Protein AF-A0A401ZV92-F1 (afdb_monomer_lite)

Radius of gyration: 24.74 Å; chains: 1; bounding box: 70×43×82 Å

Structure (mmCIF, N/CA/C/O backbone):
data_AF-A0A401ZV92-F1
#
_entry.id   AF-A0A401ZV92-F1
#
loop_
_atom_site.group_PDB
_atom_site.id
_atom_site.type_symbol
_atom_site.label_atom_id
_atom_site.label_alt_id
_atom_site.label_comp_id
_atom_site.label_asym_id
_atom_site.label_entity_id
_atom_site.label_seq_id
_atom_site.pdbx_PDB_ins_code
_atom_site.Cartn_x
_atom_site.Cartn_y
_atom_site.Cartn_z
_atom_site.occupancy
_atom_site.B_iso_or_equiv
_atom_site.auth_seq_id
_atom_site.auth_comp_id
_atom_site.auth_asym_id
_atom_site.auth_atom_id
_atom_site.pdbx_PDB_model_num
ATOM 1 N N . MET A 1 1 ? 20.463 24.326 -53.331 1.00 46.78 1 MET A N 1
ATOM 2 C CA . MET A 1 1 ? 20.466 22.929 -53.801 1.00 46.78 1 MET A CA 1
ATOM 3 C C . MET A 1 1 ? 20.786 22.111 -52.571 1.00 46.78 1 MET A C 1
ATOM 5 O O . MET A 1 1 ? 21.933 22.147 -52.152 1.00 46.78 1 MET A O 1
ATOM 9 N N . GLU A 1 2 ? 19.773 21.543 -51.921 1.00 50.75 2 GLU A N 1
ATOM 10 C CA . GLU A 1 2 ? 19.992 20.653 -50.771 1.00 50.75 2 GLU A CA 1
ATOM 11 C C . GLU A 1 2 ? 20.760 19.417 -51.244 1.00 50.75 2 GLU A C 1
ATOM 13 O O . GLU A 1 2 ? 20.531 18.922 -52.353 1.00 50.75 2 GLU A O 1
ATOM 18 N N . SER A 1 3 ? 21.722 18.978 -50.440 1.00 73.12 3 SER A N 1
ATOM 19 C CA . SER A 1 3 ? 22.589 17.842 -50.750 1.00 73.12 3 SER A CA 1
ATOM 20 C C . SER A 1 3 ? 21.763 16.550 -50.821 1.00 73.12 3 SER A C 1
ATOM 22 O O . SER A 1 3 ? 20.849 16.352 -50.021 1.00 73.12 3 SER A O 1
ATOM 24 N N . GLU A 1 4 ? 22.089 15.619 -51.728 1.00 76.19 4 GLU A N 1
ATOM 25 C CA . GLU A 1 4 ? 21.439 14.290 -51.797 1.00 76.19 4 GLU A CA 1
ATOM 26 C C . GLU A 1 4 ? 21.499 13.527 -50.457 1.00 76.19 4 GLU A C 1
ATOM 28 O O . GLU A 1 4 ? 20.669 12.654 -50.189 1.00 76.19 4 GLU A O 1
ATOM 33 N N . LEU A 1 5 ? 22.466 13.879 -49.603 1.00 71.31 5 LEU A N 1
ATOM 34 C CA . LEU A 1 5 ? 22.600 13.374 -48.241 1.00 71.31 5 LEU A CA 1
ATOM 35 C C . LEU A 1 5 ? 21.495 13.906 -47.318 1.00 71.31 5 LEU A C 1
ATOM 37 O O . LEU A 1 5 ? 20.901 13.133 -46.575 1.00 71.31 5 LEU A O 1
ATOM 41 N N . GLU A 1 6 ? 21.183 15.200 -47.386 1.00 75.44 6 GLU A N 1
ATOM 42 C CA . GLU A 1 6 ? 20.154 15.838 -46.551 1.00 75.44 6 GLU A CA 1
ATOM 43 C C . GLU A 1 6 ? 18.771 15.268 -46.877 1.00 75.44 6 GLU A C 1
ATOM 45 O O . GLU A 1 6 ? 18.000 14.939 -45.978 1.00 75.44 6 GLU A O 1
ATOM 50 N N . GLN A 1 7 ? 18.495 15.029 -48.163 1.00 75.94 7 GLN A N 1
ATOM 51 C CA . GLN A 1 7 ? 17.247 14.401 -48.603 1.00 75.94 7 GLN A CA 1
ATOM 52 C C . GLN A 1 7 ? 17.113 12.940 -48.155 1.00 75.94 7 GLN A C 1
ATOM 54 O O . GLN A 1 7 ? 15.993 12.457 -47.976 1.00 75.94 7 GLN A O 1
ATOM 59 N N . HIS A 1 8 ? 18.227 12.220 -47.995 1.00 71.81 8 HIS A N 1
ATOM 60 C CA . HIS A 1 8 ? 18.215 10.868 -47.438 1.00 71.81 8 HIS A CA 1
ATOM 61 C C . HIS A 1 8 ? 18.062 10.883 -45.920 1.00 71.81 8 HIS A C 1
ATOM 63 O O . HIS A 1 8 ? 17.250 10.122 -45.402 1.00 71.81 8 HIS A O 1
ATOM 69 N N . LEU A 1 9 ? 18.769 11.772 -45.220 1.00 75.25 9 LEU A N 1
ATOM 70 C CA . LEU A 1 9 ? 18.653 11.928 -43.770 1.00 75.25 9 LEU A CA 1
ATOM 71 C C . LEU A 1 9 ? 17.233 12.340 -43.361 1.00 75.25 9 LEU A C 1
ATOM 73 O O . LEU A 1 9 ? 16.693 11.779 -42.415 1.00 75.25 9 LEU A O 1
ATOM 77 N N . ALA A 1 10 ? 16.582 13.221 -44.127 1.00 77.06 10 ALA A N 1
ATOM 78 C CA . ALA A 1 10 ? 15.206 13.651 -43.874 1.00 77.06 10 ALA A CA 1
ATOM 79 C C . ALA A 1 10 ? 14.154 12.532 -44.023 1.00 77.06 10 ALA A C 1
ATOM 81 O O . ALA A 1 10 ? 13.042 12.660 -43.515 1.00 77.06 10 ALA A O 1
ATOM 82 N N . LYS A 1 11 ? 14.477 11.437 -44.727 1.00 83.75 11 LYS A N 1
ATOM 83 C CA . LYS A 1 11 ? 13.584 10.275 -44.899 1.00 83.75 11 LYS A CA 1
ATOM 84 C C . LYS A 1 11 ? 13.786 9.199 -43.834 1.00 83.75 11 LYS A C 1
ATOM 86 O O . LYS A 1 11 ? 12.986 8.266 -43.771 1.00 83.75 11 LYS A O 1
ATOM 91 N N . LEU A 1 12 ? 14.855 9.289 -43.045 1.00 81.06 12 LEU A N 1
ATOM 92 C CA . LEU A 1 12 ? 15.156 8.321 -42.000 1.00 81.06 12 LEU A CA 1
ATOM 93 C C . LEU A 1 12 ? 14.341 8.627 -40.747 1.00 81.06 12 LEU A C 1
ATOM 95 O O . LEU A 1 12 ? 14.145 9.780 -40.367 1.00 81.06 12 LEU A O 1
ATOM 99 N N . ASN A 1 13 ? 13.863 7.573 -40.090 1.00 80.00 13 ASN A N 1
ATOM 100 C CA . ASN A 1 13 ? 13.197 7.731 -38.805 1.00 80.00 13 ASN A CA 1
ATOM 101 C C . ASN A 1 13 ? 14.229 7.979 -37.684 1.00 80.00 13 ASN A C 1
ATOM 103 O O . ASN A 1 13 ? 15.429 7.741 -37.841 1.00 80.00 13 ASN A O 1
ATOM 107 N N . LYS A 1 14 ? 13.756 8.453 -36.524 1.00 71.12 14 LYS A N 1
ATOM 108 C CA . LYS A 1 14 ? 14.609 8.822 -35.379 1.00 71.12 14 LYS A CA 1
ATOM 109 C C . LYS A 1 14 ? 15.563 7.696 -34.953 1.00 71.12 14 LYS A C 1
ATOM 111 O O . LYS A 1 14 ? 16.715 7.963 -34.633 1.00 71.12 14 LYS A O 1
ATOM 116 N N . GLN A 1 15 ? 15.103 6.446 -34.989 1.00 65.81 15 GLN A N 1
ATOM 117 C CA . GLN A 1 15 ? 15.904 5.278 -34.608 1.00 65.81 15 GLN A CA 1
ATOM 118 C C . GLN A 1 15 ? 17.029 4.999 -35.615 1.00 65.81 15 GLN A C 1
ATOM 120 O O . GLN A 1 15 ? 18.154 4.704 -35.223 1.00 65.81 15 GLN A O 1
ATOM 125 N N . GLN A 1 16 ? 16.758 5.151 -36.911 1.00 72.38 16 GLN A N 1
ATOM 126 C CA . GLN A 1 16 ? 17.761 4.989 -37.965 1.00 72.38 16 GLN A CA 1
ATOM 127 C C . GLN A 1 16 ? 18.823 6.094 -37.933 1.00 72.38 16 GLN A C 1
ATOM 129 O O . GLN A 1 16 ? 19.993 5.819 -38.191 1.00 72.38 16 GLN A O 1
ATOM 134 N N . LEU A 1 17 ? 18.435 7.327 -37.593 1.00 78.62 17 LEU A N 1
ATOM 135 C CA . LEU A 1 17 ? 19.375 8.435 -37.407 1.00 78.62 17 LEU A CA 1
ATOM 136 C C . LEU A 1 17 ? 20.268 8.223 -36.180 1.00 78.62 17 LEU A C 1
ATOM 138 O O . LEU A 1 17 ? 21.474 8.430 -36.278 1.00 78.62 17 LEU A O 1
ATOM 142 N N . LEU A 1 18 ? 19.707 7.750 -35.062 1.00 76.69 18 LEU A N 1
ATOM 143 C CA . LEU A 1 18 ? 20.477 7.416 -33.858 1.00 76.69 18 LEU A CA 1
ATOM 144 C C . LEU A 1 18 ? 21.512 6.318 -34.132 1.00 76.69 18 LEU A C 1
ATOM 146 O O . LEU A 1 18 ? 22.690 6.514 -33.848 1.00 76.69 18 LEU A O 1
ATOM 150 N N . LEU A 1 19 ? 21.112 5.228 -34.794 1.00 74.31 19 LEU A N 1
ATOM 151 C CA . LEU A 1 19 ? 22.030 4.152 -35.187 1.00 74.31 19 LEU A CA 1
ATOM 152 C C . LEU A 1 19 ? 23.151 4.639 -36.116 1.00 74.31 19 LEU A C 1
ATOM 154 O O . LEU A 1 19 ? 24.294 4.188 -36.017 1.00 74.31 19 LEU A O 1
ATOM 158 N N . LEU A 1 20 ? 22.843 5.563 -37.031 1.00 79.19 20 LEU A N 1
ATOM 159 C CA . LEU A 1 20 ? 23.841 6.152 -37.920 1.00 79.19 20 LEU A CA 1
ATOM 160 C C . LEU A 1 20 ? 24.865 6.982 -37.130 1.00 79.19 20 LEU A C 1
ATOM 162 O O . LEU A 1 20 ? 26.064 6.872 -37.387 1.00 79.19 20 LEU A O 1
ATOM 166 N N . VAL A 1 21 ? 24.404 7.781 -36.165 1.00 80.38 21 VAL A N 1
ATOM 167 C CA . VAL A 1 21 ? 25.268 8.588 -35.291 1.00 80.38 21 VAL A CA 1
ATOM 168 C C . VAL A 1 21 ? 26.134 7.690 -34.407 1.00 80.38 21 VAL A C 1
ATOM 170 O O . VAL A 1 21 ? 27.344 7.896 -34.356 1.00 80.38 21 VAL A O 1
ATOM 173 N N . GLU A 1 22 ? 25.572 6.642 -33.803 1.00 77.44 22 GLU A N 1
ATOM 174 C CA . GLU A 1 22 ? 26.327 5.660 -33.010 1.00 77.44 22 GLU A CA 1
ATOM 175 C C . GLU A 1 22 ? 27.436 4.992 -33.836 1.00 77.44 22 GLU A C 1
ATOM 177 O O . GLU A 1 22 ? 28.595 4.941 -33.417 1.00 77.44 22 GLU A O 1
ATOM 182 N N . LEU A 1 23 ? 27.121 4.550 -35.058 1.00 76.44 23 LEU A N 1
ATOM 183 C CA . LEU A 1 23 ? 28.109 3.967 -35.970 1.00 76.44 23 LEU A CA 1
ATOM 184 C C . LEU A 1 23 ? 29.215 4.959 -36.358 1.00 76.44 23 LEU A C 1
ATOM 186 O O . LEU A 1 23 ? 30.374 4.560 -36.515 1.00 76.44 23 LEU A O 1
ATOM 190 N N . LEU A 1 24 ? 28.877 6.240 -36.524 1.00 76.81 24 LEU A N 1
ATOM 191 C CA . LEU A 1 24 ? 29.838 7.291 -36.860 1.00 76.81 24 LEU A CA 1
ATOM 192 C C . LEU A 1 24 ? 30.756 7.633 -35.681 1.00 76.81 24 LEU A C 1
ATOM 194 O O . LEU A 1 24 ? 31.957 7.796 -35.906 1.00 76.81 24 LEU A O 1
ATOM 198 N N . VAL A 1 25 ? 30.224 7.665 -34.456 1.00 79.44 25 VAL A N 1
ATOM 199 C CA . VAL A 1 25 ? 30.974 7.908 -33.212 1.00 79.44 25 VAL A CA 1
ATOM 200 C C . VAL A 1 25 ? 31.936 6.757 -32.918 1.00 79.44 25 VAL A C 1
ATOM 202 O O . VAL A 1 25 ? 33.119 6.993 -32.673 1.00 79.44 25 VAL A O 1
ATOM 205 N N . VAL A 1 26 ? 31.480 5.504 -33.043 1.00 77.50 26 VAL A N 1
ATOM 206 C CA . VAL A 1 26 ? 32.329 4.313 -32.840 1.00 77.50 26 VAL A CA 1
ATOM 207 C C . VAL A 1 26 ? 33.485 4.273 -33.839 1.00 77.50 26 VAL A C 1
ATOM 209 O O . VAL A 1 26 ? 34.606 3.899 -33.493 1.00 77.50 26 VAL A O 1
ATOM 212 N N . ARG A 1 27 ? 33.237 4.666 -35.094 1.00 76.31 27 ARG A N 1
ATOM 213 C CA . ARG A 1 27 ? 34.276 4.682 -36.134 1.00 76.31 27 ARG A CA 1
ATOM 214 C C . ARG A 1 27 ? 35.204 5.889 -36.055 1.00 76.31 27 ARG A C 1
ATOM 216 O O . ARG A 1 27 ? 36.330 5.798 -36.537 1.00 76.31 27 ARG A O 1
ATOM 223 N N . ASN A 1 28 ? 34.762 6.995 -35.464 1.00 78.44 28 ASN A N 1
ATOM 224 C CA . ASN A 1 28 ? 35.506 8.248 -35.415 1.00 78.44 28 ASN A CA 1
ATOM 225 C C . ASN A 1 28 ? 35.437 8.846 -34.008 1.00 78.44 28 ASN A C 1
ATOM 227 O O . ASN A 1 28 ? 34.723 9.814 -33.767 1.00 78.44 28 ASN A O 1
ATOM 231 N N . ALA A 1 29 ? 36.237 8.303 -33.089 1.00 75.44 29 ALA A N 1
ATOM 232 C CA . ALA A 1 29 ? 36.237 8.706 -31.680 1.00 75.44 29 ALA A CA 1
ATOM 233 C C . ALA A 1 29 ? 36.477 10.216 -31.444 1.00 75.44 29 ALA A C 1
ATOM 235 O O . ALA A 1 29 ? 36.035 10.759 -30.438 1.00 75.44 29 ALA A O 1
ATOM 236 N N . HIS A 1 30 ? 37.139 10.912 -32.377 1.00 77.56 30 HIS A N 1
ATOM 237 C CA . HIS A 1 30 ? 37.349 12.363 -32.301 1.00 77.56 30 HIS A CA 1
ATOM 238 C C . HIS A 1 30 ? 36.066 13.180 -32.538 1.00 77.56 30 HIS A C 1
ATOM 240 O O . HIS A 1 30 ? 35.972 14.294 -32.037 1.00 77.56 30 HIS A O 1
ATOM 246 N N . LEU A 1 31 ? 35.070 12.623 -33.240 1.00 74.94 31 LEU A N 1
ATOM 247 C CA . LEU A 1 31 ? 33.770 13.268 -33.455 1.00 74.94 31 LEU A CA 1
ATOM 248 C C . LEU A 1 31 ? 32.859 13.175 -32.224 1.00 74.94 31 LEU A C 1
ATOM 250 O O . LEU A 1 31 ? 31.906 13.939 -32.135 1.00 74.94 31 LEU A O 1
ATOM 254 N N . SER A 1 32 ? 33.149 12.285 -31.264 1.00 75.75 32 SER A N 1
ATOM 255 C CA . SER A 1 32 ? 32.345 12.132 -30.039 1.00 75.75 32 SER A CA 1
ATOM 256 C C . SER A 1 32 ? 32.275 13.437 -29.253 1.00 75.75 32 SER A C 1
ATOM 258 O O . SER A 1 32 ? 31.191 13.882 -28.900 1.00 75.75 32 SER A O 1
ATOM 260 N N . ALA A 1 33 ? 33.422 14.096 -29.060 1.00 74.50 33 ALA A N 1
ATOM 261 C CA . ALA A 1 33 ? 33.497 15.345 -28.308 1.00 74.50 33 ALA A CA 1
ATOM 262 C C . ALA A 1 33 ? 32.778 16.506 -29.020 1.00 74.50 33 ALA A C 1
ATOM 264 O O . ALA A 1 33 ? 32.181 17.355 -28.367 1.00 74.50 33 ALA A O 1
ATOM 265 N N . GLU A 1 34 ? 32.806 16.544 -30.356 1.00 77.88 34 GLU A N 1
ATOM 266 C CA . GLU A 1 34 ? 32.105 17.570 -31.141 1.00 77.88 34 GLU A CA 1
ATOM 267 C C . GLU A 1 34 ? 30.590 17.334 -31.174 1.00 77.88 34 GLU A C 1
ATOM 269 O O . GLU A 1 34 ? 29.819 18.286 -31.066 1.00 77.88 34 GLU A O 1
ATOM 274 N N . ILE A 1 35 ? 30.154 16.074 -31.273 1.00 75.06 35 ILE A N 1
ATOM 275 C CA . ILE A 1 35 ? 28.737 15.694 -31.216 1.00 75.06 35 ILE A CA 1
ATOM 276 C C . ILE A 1 35 ? 28.175 15.961 -29.818 1.00 75.06 35 ILE A C 1
ATOM 278 O O . ILE A 1 35 ? 27.107 16.554 -29.705 1.00 75.06 35 ILE A O 1
ATOM 282 N N . GLU A 1 36 ? 28.902 15.599 -28.760 1.00 75.38 36 GLU A N 1
ATOM 283 C CA . GLU A 1 36 ? 28.538 15.932 -27.378 1.00 75.38 36 GLU A CA 1
ATOM 284 C C . GLU A 1 36 ? 28.450 17.442 -27.172 1.00 75.38 36 GLU A C 1
ATOM 286 O O . GLU A 1 36 ? 27.482 17.917 -26.581 1.00 75.38 36 GLU A O 1
ATOM 291 N N . ALA A 1 37 ? 29.410 18.209 -27.699 1.00 75.88 37 ALA A N 1
ATOM 292 C CA . ALA A 1 37 ? 29.378 19.662 -27.611 1.00 75.88 37 ALA A CA 1
ATOM 293 C C . ALA A 1 37 ? 28.149 20.237 -28.327 1.00 75.88 37 ALA A C 1
ATOM 295 O O . ALA A 1 37 ? 27.432 21.029 -27.730 1.00 75.88 37 ALA A O 1
ATOM 296 N N . LEU A 1 38 ? 27.858 19.806 -29.560 1.00 73.50 38 LEU A N 1
ATOM 297 C CA . LEU A 1 38 ? 26.708 20.282 -30.339 1.00 73.50 38 LEU A CA 1
ATOM 298 C C . LEU A 1 38 ? 25.361 19.896 -29.720 1.00 73.50 38 LEU A C 1
ATOM 300 O O . LEU A 1 38 ? 24.453 20.724 -29.685 1.00 73.50 38 LEU A O 1
ATOM 304 N N . LEU A 1 39 ? 25.230 18.664 -29.222 1.00 67.94 39 LEU A N 1
ATOM 305 C CA . LEU A 1 39 ? 24.033 18.213 -28.510 1.00 67.94 39 LEU A CA 1
ATOM 306 C C . LEU A 1 39 ? 23.843 18.990 -27.213 1.00 67.94 39 LEU A C 1
ATOM 308 O O . LEU A 1 39 ? 22.724 19.382 -26.907 1.00 67.94 39 LEU A O 1
ATOM 312 N N . SER A 1 40 ? 24.932 19.269 -26.496 1.00 67.38 40 SER A N 1
ATOM 313 C CA . SER A 1 40 ? 24.886 20.117 -25.309 1.00 67.38 40 SER A CA 1
ATOM 314 C C . SER A 1 40 ? 24.349 21.499 -25.672 1.00 67.38 40 SER A C 1
ATOM 316 O O . SER A 1 40 ? 23.392 21.942 -25.053 1.00 67.38 40 SER A O 1
ATOM 318 N N . THR A 1 41 ? 24.865 22.151 -26.721 1.00 69.50 41 THR A N 1
ATOM 319 C CA . THR A 1 41 ? 24.373 23.474 -27.148 1.00 69.50 41 THR A CA 1
ATOM 320 C C . THR A 1 41 ? 22.898 23.464 -27.553 1.00 69.50 41 THR A C 1
ATOM 322 O O . THR A 1 41 ? 22.187 24.409 -27.236 1.00 69.50 41 THR A O 1
ATOM 325 N N . LEU A 1 42 ? 22.427 22.401 -28.215 1.00 56.94 42 LEU A N 1
ATOM 326 C CA . LEU A 1 42 ? 21.018 22.244 -28.602 1.00 56.94 42 LEU A CA 1
ATOM 327 C C . LEU A 1 42 ? 20.086 22.017 -27.402 1.00 56.94 42 LEU A C 1
ATOM 329 O O . LEU A 1 42 ? 18.918 22.380 -27.467 1.00 56.94 42 LEU A O 1
ATOM 333 N N . LEU A 1 43 ? 20.592 21.440 -26.309 1.00 51.53 43 LEU A N 1
ATOM 334 C CA . LEU A 1 43 ? 19.843 21.229 -25.065 1.00 51.53 43 LEU A CA 1
ATOM 335 C C . LEU A 1 43 ? 19.773 22.486 -24.181 1.00 51.53 43 LEU A C 1
ATOM 337 O O . LEU A 1 43 ? 18.986 22.513 -23.241 1.00 51.53 43 LEU A O 1
ATOM 341 N N . PHE A 1 44 ? 20.574 23.518 -24.466 1.00 47.75 44 PHE A N 1
ATOM 342 C CA . PHE A 1 44 ? 20.583 24.775 -23.708 1.00 47.75 44 PHE A CA 1
ATOM 343 C C . PHE A 1 44 ? 19.671 25.870 -24.292 1.00 47.75 44 PHE A C 1
ATOM 345 O O . PHE A 1 44 ? 19.529 26.910 -23.654 1.00 47.75 44 PHE A O 1
ATOM 352 N N . GLU A 1 45 ? 19.062 25.674 -25.469 1.00 48.56 45 GLU A N 1
ATOM 353 C CA . GLU A 1 45 ? 18.165 26.678 -26.078 1.00 48.56 45 GLU A CA 1
ATOM 354 C C . GLU A 1 45 ? 16.675 26.512 -25.711 1.00 48.56 45 GLU A C 1
ATOM 356 O O . GLU A 1 45 ? 15.904 27.439 -25.949 1.00 48.56 45 GLU A O 1
ATOM 361 N N . ASP A 1 46 ? 16.279 25.415 -25.055 1.00 41.25 46 ASP A N 1
ATOM 362 C CA . ASP A 1 46 ? 14.940 25.245 -24.471 1.00 41.25 46 ASP A CA 1
ATOM 363 C C . ASP A 1 46 ? 15.034 25.306 -22.933 1.00 41.25 46 ASP A C 1
ATOM 365 O O . ASP A 1 46 ? 15.342 24.326 -22.254 1.00 41.25 46 ASP A O 1
ATOM 369 N N . GLU A 1 47 ? 14.812 26.500 -22.375 1.00 46.03 47 GLU A N 1
ATOM 370 C CA . GLU A 1 47 ? 14.706 26.731 -20.930 1.00 46.03 47 GLU A CA 1
ATOM 371 C C . GLU A 1 47 ? 13.566 25.890 -20.297 1.00 46.03 47 GLU A C 1
ATOM 373 O O . GLU A 1 47 ? 12.471 25.794 -20.848 1.00 46.03 47 GLU A O 1
ATOM 378 N N . GLU A 1 48 ? 13.832 25.343 -19.098 1.00 41.81 48 GLU A N 1
ATOM 379 C CA . GLU A 1 48 ? 12.933 24.590 -18.187 1.00 41.81 48 GLU A CA 1
ATOM 380 C C . GLU A 1 48 ? 12.604 23.111 -18.501 1.00 41.81 48 GLU A C 1
ATOM 382 O O . GLU A 1 48 ? 11.455 22.677 -18.405 1.00 41.81 48 GLU A O 1
ATOM 387 N N . PHE A 1 49 ? 13.613 22.258 -18.713 1.00 40.59 49 PHE A N 1
ATOM 388 C CA . PHE A 1 49 ? 13.446 20.817 -18.458 1.00 40.59 49 PHE A CA 1
ATOM 389 C C . PHE A 1 49 ? 14.548 20.284 -17.532 1.00 40.59 49 PHE A C 1
ATOM 391 O O . PHE A 1 49 ? 15.726 20.276 -17.877 1.00 40.59 49 PHE A O 1
ATOM 398 N N . ASN A 1 50 ? 14.145 19.879 -16.321 1.00 39.97 50 ASN A N 1
ATOM 399 C CA . ASN A 1 50 ? 14.992 19.363 -15.240 1.00 39.97 50 ASN A CA 1
ATOM 400 C C . ASN A 1 50 ? 15.984 18.293 -15.732 1.00 39.97 50 ASN A C 1
ATOM 402 O O . ASN A 1 50 ? 15.621 17.137 -15.954 1.00 39.97 50 ASN A O 1
ATOM 406 N N . ALA A 1 51 ? 17.255 18.680 -15.837 1.00 38.75 51 ALA A N 1
ATOM 407 C CA . ALA A 1 51 ? 18.363 17.853 -16.311 1.00 38.75 51 ALA A CA 1
ATOM 408 C C . ALA A 1 51 ? 18.931 16.876 -15.258 1.00 38.75 51 ALA A C 1
ATOM 410 O O . ALA A 1 51 ? 20.024 16.356 -15.451 1.00 38.75 51 ALA A O 1
ATOM 411 N N . ASP A 1 52 ? 18.185 16.579 -14.189 1.00 38.44 52 ASP A N 1
ATOM 412 C CA . ASP A 1 52 ? 18.569 15.576 -13.178 1.00 38.44 52 ASP A CA 1
ATOM 413 C C . ASP A 1 52 ? 17.903 14.201 -13.385 1.00 38.44 52 ASP A C 1
ATOM 415 O O . ASP A 1 52 ? 18.138 13.282 -12.608 1.00 38.44 52 ASP A O 1
ATOM 419 N N . LYS A 1 53 ? 17.102 14.001 -14.446 1.00 41.75 53 LYS A N 1
ATOM 420 C CA . LYS A 1 53 ? 16.378 12.728 -14.676 1.00 41.75 53 LYS A CA 1
ATOM 421 C C . LYS A 1 53 ? 16.853 11.859 -15.844 1.00 41.75 53 LYS A C 1
ATOM 423 O O . LYS A 1 53 ? 16.200 10.868 -16.151 1.00 41.75 53 LYS A O 1
ATOM 428 N N . LEU A 1 54 ? 17.968 12.168 -16.509 1.00 42.84 54 LEU A N 1
ATOM 429 C CA . LEU A 1 54 ? 18.384 11.411 -17.707 1.00 42.84 54 LEU A CA 1
ATOM 430 C C . LEU A 1 54 ? 19.852 10.967 -17.718 1.00 42.84 54 LEU A C 1
ATOM 432 O O . LEU A 1 54 ? 20.468 10.854 -18.777 1.00 42.84 54 LEU A O 1
ATOM 436 N N . THR A 1 55 ? 20.407 10.611 -16.561 1.00 40.75 55 THR A N 1
ATOM 437 C CA . THR A 1 55 ? 21.600 9.753 -16.521 1.00 40.75 55 THR A CA 1
ATOM 438 C C . THR A 1 55 ? 21.208 8.285 -16.464 1.00 40.75 55 THR A C 1
ATOM 440 O O . THR A 1 55 ? 20.956 7.737 -15.400 1.00 40.75 55 THR A O 1
ATOM 443 N N . LEU A 1 56 ? 21.196 7.683 -17.657 1.00 37.72 56 LEU A N 1
ATOM 444 C CA . LEU A 1 56 ? 21.626 6.317 -17.971 1.00 37.72 56 LEU A CA 1
ATOM 445 C C . LEU A 1 56 ? 21.317 5.257 -16.906 1.00 37.72 56 LEU A C 1
ATOM 447 O O . LEU A 1 56 ? 22.047 5.133 -15.924 1.00 37.72 56 LEU A O 1
ATOM 451 N N . HIS A 1 57 ? 20.328 4.410 -17.216 1.00 40.41 57 HIS A N 1
ATOM 452 C CA . HIS A 1 57 ? 20.135 3.072 -16.657 1.00 40.41 57 HIS A CA 1
ATOM 453 C C . HIS A 1 57 ? 21.472 2.323 -16.525 1.00 40.41 57 HIS A C 1
ATOM 455 O O . HIS A 1 57 ? 21.899 1.570 -17.402 1.00 40.41 57 HIS A O 1
ATOM 461 N N . ARG A 1 58 ? 22.137 2.509 -15.385 1.00 36.62 58 ARG A N 1
ATOM 462 C CA . ARG A 1 58 ? 23.037 1.521 -14.822 1.00 36.62 58 ARG A CA 1
ATOM 463 C C . ARG A 1 58 ? 22.122 0.437 -14.285 1.00 36.62 58 ARG A C 1
ATOM 465 O O . ARG A 1 58 ? 21.342 0.679 -13.371 1.00 36.62 58 ARG A O 1
ATOM 472 N N . SER A 1 59 ? 22.236 -0.750 -14.873 1.00 38.22 59 SER A N 1
ATOM 473 C CA . SER A 1 59 ? 21.985 -2.020 -14.191 1.00 38.22 59 SER A CA 1
ATOM 474 C C . SER A 1 59 ? 22.189 -1.853 -12.687 1.00 38.22 59 SER A C 1
ATOM 476 O O . SER A 1 59 ? 23.270 -1.381 -12.312 1.00 38.22 59 SER A O 1
ATOM 478 N N . LEU A 1 60 ? 21.160 -2.191 -11.895 1.00 41.25 60 LEU A N 1
ATOM 479 C CA . LEU A 1 60 ? 21.112 -2.069 -10.435 1.00 41.25 60 LEU A CA 1
ATOM 480 C C . LEU A 1 60 ? 22.535 -2.152 -9.867 1.00 41.25 60 LEU A C 1
ATOM 482 O O . LEU A 1 60 ? 23.164 -3.213 -9.992 1.00 41.25 60 LEU A O 1
ATOM 486 N N . PRO A 1 61 ? 23.104 -1.070 -9.310 1.00 40.62 61 PRO A N 1
ATOM 487 C CA . PRO A 1 61 ? 24.339 -1.216 -8.584 1.00 40.62 61 PRO A CA 1
ATOM 488 C C . PRO A 1 61 ? 24.016 -2.180 -7.442 1.00 40.62 61 PRO A C 1
ATOM 490 O O . PRO A 1 61 ? 23.326 -1.826 -6.493 1.00 40.62 61 PRO A O 1
ATOM 493 N N . GLN A 1 62 ? 24.537 -3.408 -7.500 1.00 42.50 62 GLN A N 1
ATOM 494 C CA . GLN A 1 62 ? 24.872 -4.156 -6.291 1.00 42.50 62 GLN A CA 1
ATOM 495 C C . GLN A 1 62 ? 25.995 -3.381 -5.583 1.00 42.50 62 GLN A C 1
ATOM 497 O O . GLN A 1 62 ? 27.124 -3.852 -5.457 1.00 42.50 62 GLN A O 1
ATOM 502 N N . GLN A 1 63 ? 25.734 -2.135 -5.192 1.00 41.53 63 GLN A N 1
ATOM 503 C CA . GLN A 1 63 ? 26.563 -1.461 -4.225 1.00 41.53 63 GLN A CA 1
ATOM 504 C C . GLN A 1 63 ? 26.197 -2.093 -2.893 1.00 41.53 63 GLN A C 1
ATOM 506 O O . GLN A 1 63 ? 25.058 -2.057 -2.441 1.00 41.53 63 GLN A O 1
ATOM 511 N N . LEU A 1 64 ? 27.184 -2.802 -2.354 1.00 44.16 64 LEU A N 1
ATOM 512 C CA . LEU A 1 64 ? 27.203 -3.401 -1.031 1.00 44.16 64 LEU A CA 1
ATOM 513 C C . LEU A 1 64 ? 27.134 -2.282 0.017 1.00 44.16 64 LEU A C 1
ATOM 515 O O . LEU A 1 64 ? 28.121 -1.996 0.695 1.00 44.16 64 LEU A O 1
ATOM 519 N N . SER A 1 65 ? 25.989 -1.620 0.119 1.00 47.69 65 SER A N 1
ATOM 520 C CA . SER A 1 65 ? 25.635 -0.845 1.296 1.00 47.69 65 SER A CA 1
ATOM 521 C C . SER A 1 65 ? 25.537 -1.827 2.470 1.00 47.69 65 SER A C 1
ATOM 523 O O . SER A 1 65 ? 25.167 -2.995 2.274 1.00 47.69 65 SER A O 1
ATOM 525 N N . PRO A 1 66 ? 25.966 -1.432 3.683 1.00 56.22 66 PRO A N 1
ATOM 526 C CA . PRO A 1 66 ? 25.811 -2.288 4.851 1.00 56.22 66 PRO A CA 1
ATOM 527 C C . PRO A 1 66 ? 24.337 -2.700 4.954 1.00 56.22 66 PRO A C 1
ATOM 529 O O . PRO A 1 66 ? 23.477 -1.860 4.692 1.00 56.22 66 PRO A O 1
ATOM 532 N N . PRO A 1 67 ? 24.030 -3.966 5.293 1.00 61.66 67 PRO A N 1
ATOM 533 C CA . PRO A 1 67 ? 22.648 -4.408 5.384 1.00 61.66 67 PRO A CA 1
ATOM 534 C C . PRO A 1 67 ? 21.901 -3.457 6.313 1.00 61.66 67 PRO A C 1
ATOM 536 O O . PRO A 1 67 ? 22.324 -3.258 7.459 1.00 61.66 67 PRO A O 1
ATOM 539 N N . LEU A 1 68 ? 20.831 -2.847 5.795 1.00 67.94 68 LEU A N 1
ATOM 540 C CA . LEU A 1 68 ? 19.945 -2.014 6.587 1.00 67.94 68 LEU A CA 1
ATOM 541 C C . LEU A 1 68 ? 19.576 -2.790 7.849 1.00 67.94 68 LEU A C 1
ATOM 543 O O . LEU A 1 68 ? 19.305 -3.994 7.809 1.00 67.94 68 LEU A O 1
ATOM 547 N N . ALA A 1 69 ? 19.571 -2.109 8.989 1.00 79.69 69 ALA A N 1
ATOM 548 C CA . ALA A 1 69 ? 19.135 -2.707 10.237 1.00 79.69 69 ALA A CA 1
ATOM 549 C C . ALA A 1 69 ? 17.598 -2.821 10.260 1.00 79.69 69 ALA A C 1
ATOM 551 O O . ALA A 1 69 ? 16.948 -2.291 11.155 1.00 79.69 69 ALA A O 1
ATOM 552 N N . THR A 1 70 ? 17.010 -3.514 9.279 1.00 83.56 70 THR A N 1
ATOM 553 C CA . THR A 1 70 ? 15.562 -3.727 9.117 1.00 83.56 70 THR A CA 1
ATOM 554 C C . THR A 1 70 ? 14.934 -4.275 10.397 1.00 83.56 70 THR A C 1
ATOM 556 O O . THR A 1 70 ? 13.831 -3.883 10.759 1.00 83.56 70 THR A O 1
ATOM 559 N N . ALA A 1 71 ? 15.679 -5.091 11.151 1.00 88.31 71 ALA A N 1
ATOM 560 C CA . ALA A 1 71 ? 15.268 -5.594 12.459 1.00 88.31 71 ALA A CA 1
ATOM 561 C C . ALA A 1 71 ? 15.007 -4.486 13.499 1.00 88.31 71 ALA A C 1
ATOM 563 O O . ALA A 1 71 ? 14.094 -4.627 14.306 1.00 88.31 71 ALA A O 1
ATOM 564 N N . LEU A 1 72 ? 15.765 -3.381 13.479 1.00 92.12 72 LEU A N 1
ATOM 565 C CA . LEU A 1 72 ? 15.544 -2.254 14.396 1.00 92.12 72 LEU A CA 1
ATOM 566 C C . LEU A 1 72 ? 14.241 -1.526 14.065 1.00 92.12 72 LEU A C 1
ATOM 568 O O . LEU A 1 72 ? 13.457 -1.230 14.962 1.00 92.12 72 LEU A O 1
ATOM 572 N N . TYR A 1 73 ? 13.993 -1.272 12.778 1.00 93.50 73 TYR A N 1
ATOM 573 C CA . TYR A 1 73 ? 12.746 -0.651 12.331 1.00 93.50 73 TYR A CA 1
ATOM 574 C C . TYR A 1 73 ? 11.545 -1.558 12.602 1.00 93.50 73 TYR A C 1
ATOM 576 O O . TYR A 1 73 ? 10.497 -1.082 13.033 1.00 93.50 73 TYR A O 1
ATOM 584 N N . GLN A 1 74 ? 11.713 -2.869 12.417 1.00 93.75 74 GLN A N 1
ATOM 585 C CA . GLN A 1 74 ? 10.697 -3.858 12.751 1.00 93.75 74 GLN A CA 1
ATOM 586 C C . GLN A 1 74 ? 10.346 -3.822 14.240 1.00 93.75 74 GLN A C 1
ATOM 588 O O . GLN A 1 74 ? 9.177 -3.659 14.582 1.00 93.75 74 GLN A O 1
ATOM 593 N N . GLU A 1 75 ? 11.346 -3.906 15.122 1.00 93.75 75 GLU A N 1
ATOM 594 C CA . GLU A 1 75 ? 11.140 -3.833 16.572 1.00 93.75 75 GLU A CA 1
ATOM 595 C C . GLU A 1 75 ? 10.463 -2.514 16.976 1.00 93.75 75 GLU A C 1
ATOM 597 O O . GLU A 1 75 ? 9.547 -2.500 17.804 1.00 93.75 75 GLU A O 1
ATOM 602 N N . GLN A 1 76 ? 10.871 -1.402 16.357 1.00 94.62 76 GLN A N 1
ATOM 603 C CA . GLN A 1 76 ? 10.274 -0.095 16.604 1.00 94.62 76 GLN A CA 1
ATOM 604 C C . GLN A 1 76 ? 8.779 -0.081 16.252 1.00 94.62 76 GLN A C 1
ATOM 606 O O . GLN A 1 76 ? 7.968 0.324 17.089 1.00 94.62 76 GLN A O 1
ATOM 611 N N . ILE A 1 77 ? 8.415 -0.549 15.055 1.00 95.25 77 ILE A N 1
ATOM 612 C CA . ILE A 1 77 ? 7.030 -0.592 14.574 1.00 95.25 77 ILE A CA 1
ATOM 613 C C . ILE A 1 77 ? 6.173 -1.548 15.414 1.00 95.25 77 ILE A C 1
ATOM 615 O O . ILE A 1 77 ? 5.080 -1.176 15.850 1.00 95.25 77 ILE A O 1
ATOM 619 N N . GLU A 1 78 ? 6.672 -2.751 15.708 1.00 94.38 78 GLU A N 1
ATOM 620 C CA . GLU A 1 78 ? 5.984 -3.726 16.566 1.00 94.38 78 GLU A CA 1
ATOM 621 C C . GLU A 1 78 ? 5.735 -3.159 17.979 1.00 94.38 78 GLU A C 1
ATOM 623 O O . GLU A 1 78 ? 4.700 -3.418 18.603 1.00 94.38 78 GLU A O 1
ATOM 628 N N . GLY A 1 79 ? 6.638 -2.303 18.467 1.00 95.50 79 GLY A N 1
ATOM 629 C CA . GLY A 1 79 ? 6.530 -1.629 19.757 1.00 95.50 79 GLY A CA 1
ATOM 630 C C . GLY A 1 79 ? 5.475 -0.517 19.836 1.00 95.50 79 GLY A C 1
ATOM 631 O O . GLY A 1 79 ? 5.111 -0.111 20.947 1.00 95.50 79 GLY A O 1
ATOM 632 N N . PHE A 1 80 ? 4.943 -0.015 18.715 1.00 96.81 80 PHE A N 1
ATOM 633 C CA . PHE A 1 80 ? 4.025 1.136 18.716 1.00 96.81 80 PHE A CA 1
ATOM 634 C C . PHE A 1 80 ? 2.748 0.883 19.517 1.00 96.81 80 PHE A C 1
ATOM 636 O O . PHE A 1 80 ? 2.295 1.768 20.247 1.00 96.81 80 PHE A O 1
ATOM 643 N N . MET A 1 81 ? 2.193 -0.330 19.458 1.00 95.81 81 MET A N 1
ATOM 644 C CA . MET A 1 81 ? 1.003 -0.683 20.237 1.00 95.81 81 MET A CA 1
ATOM 645 C C . MET A 1 81 ? 1.268 -0.643 21.742 1.00 95.81 81 MET A C 1
ATOM 647 O O . MET A 1 81 ? 0.503 -0.022 22.484 1.00 95.81 81 MET A O 1
ATOM 651 N N . ALA A 1 82 ? 2.365 -1.251 22.195 1.00 96.62 82 ALA A N 1
ATOM 652 C CA . ALA A 1 82 ? 2.739 -1.250 23.606 1.00 96.62 82 ALA A CA 1
ATOM 653 C C . ALA A 1 82 ? 2.995 0.177 24.114 1.00 96.62 82 ALA A C 1
ATOM 655 O O . ALA A 1 82 ? 2.552 0.550 25.200 1.00 96.62 82 ALA A O 1
ATOM 656 N N . ARG A 1 83 ? 3.654 1.009 23.305 1.00 97.25 83 ARG A N 1
ATOM 657 C CA . ARG A 1 83 ? 3.950 2.407 23.642 1.00 97.25 83 ARG A CA 1
ATOM 658 C C . ARG A 1 83 ? 2.694 3.272 23.698 1.00 97.25 83 ARG A C 1
ATOM 660 O O . ARG A 1 83 ? 2.548 4.067 24.625 1.00 97.25 83 ARG A O 1
ATOM 667 N N . LEU A 1 84 ? 1.752 3.078 22.776 1.00 95.12 84 LEU A N 1
ATOM 668 C CA . LEU A 1 84 ? 0.460 3.762 22.825 1.00 95.12 84 LEU A CA 1
ATOM 669 C C . LEU A 1 84 ? -0.305 3.411 24.113 1.00 95.12 84 LEU A C 1
ATOM 671 O O . LEU A 1 84 ? -0.840 4.299 24.775 1.00 95.12 84 LEU A O 1
ATOM 675 N N . GLN A 1 85 ? -0.296 2.137 24.522 1.00 95.56 85 GLN A N 1
ATOM 676 C CA . GLN A 1 85 ? -0.911 1.686 25.780 1.00 95.56 85 GLN A CA 1
ATOM 677 C C . GLN A 1 85 ? -0.227 2.265 27.028 1.00 95.56 85 GLN A C 1
ATOM 679 O O . GLN A 1 85 ? -0.879 2.471 28.049 1.00 95.56 85 GLN A O 1
ATOM 684 N N . GLN A 1 86 ? 1.069 2.571 26.945 1.00 96.88 86 GLN A N 1
ATOM 685 C CA . GLN A 1 86 ? 1.827 3.258 27.998 1.00 96.88 86 GLN A CA 1
ATOM 686 C C . GLN A 1 86 ? 1.562 4.775 28.049 1.00 96.88 86 GLN A C 1
ATOM 688 O O . GLN A 1 86 ? 2.129 5.466 28.893 1.00 96.88 86 GLN A O 1
ATOM 693 N N . GLY A 1 87 ? 0.697 5.303 27.178 1.00 95.06 87 GLY A N 1
ATOM 694 C CA . GLY A 1 87 ? 0.327 6.717 27.152 1.00 95.06 87 GLY A CA 1
ATOM 695 C C . GLY A 1 87 ? 1.266 7.596 26.327 1.00 95.06 87 GLY A C 1
ATOM 696 O O . GLY A 1 87 ? 1.222 8.820 26.465 1.00 95.06 87 GLY A O 1
ATOM 697 N N . VAL A 1 88 ? 2.103 7.007 25.464 1.00 96.50 88 VAL A N 1
ATOM 698 C CA . VAL A 1 88 ? 2.849 7.782 24.465 1.00 96.50 88 VAL A CA 1
ATOM 699 C C . VAL A 1 88 ? 1.856 8.499 23.549 1.00 96.50 88 VAL A C 1
ATOM 701 O O . VAL A 1 88 ? 0.871 7.916 23.095 1.00 96.50 88 VAL A O 1
ATOM 704 N N . MET A 1 89 ? 2.105 9.785 23.295 1.00 96.25 89 MET A N 1
ATOM 705 C CA . MET A 1 89 ? 1.228 10.609 22.465 1.00 96.25 89 MET A CA 1
ATOM 706 C C . MET A 1 89 ? 1.170 10.060 21.027 1.00 96.25 89 MET A C 1
ATOM 708 O O . MET A 1 89 ? 2.230 9.849 20.437 1.00 96.25 89 MET A O 1
ATOM 712 N N . PRO A 1 90 ? -0.026 9.908 20.420 1.00 96.81 90 PRO A N 1
ATOM 713 C CA . PRO A 1 90 ? -0.173 9.429 19.042 1.00 96.81 90 PRO A CA 1
ATOM 714 C C . PRO A 1 90 ? 0.660 10.213 18.023 1.00 96.81 90 PRO A C 1
ATOM 716 O O . PRO A 1 90 ? 1.229 9.621 17.116 1.00 96.81 90 PRO A O 1
ATOM 719 N N . GLN A 1 91 ? 0.784 11.533 18.204 1.00 96.81 91 GLN A N 1
ATOM 720 C CA . GLN A 1 91 ? 1.583 12.379 17.315 1.00 96.81 91 GLN A CA 1
ATOM 721 C C . GLN A 1 91 ? 3.067 11.992 17.317 1.00 96.81 91 GLN A C 1
ATOM 723 O O . GLN A 1 91 ? 3.684 11.991 16.266 1.00 96.81 91 GLN A O 1
ATOM 728 N N . LEU A 1 92 ? 3.625 11.597 18.464 1.00 97.19 92 LEU A N 1
ATOM 729 C CA . LEU A 1 92 ? 5.025 11.181 18.534 1.00 97.19 92 LEU A CA 1
ATOM 730 C C . LEU A 1 92 ? 5.253 9.857 17.789 1.00 97.19 92 LEU A C 1
ATOM 732 O O . LEU A 1 92 ? 6.263 9.701 17.118 1.00 97.19 92 LEU A O 1
ATOM 736 N N . LEU A 1 93 ? 4.293 8.928 17.860 1.00 97.69 93 LEU A N 1
ATOM 737 C CA . LEU A 1 93 ? 4.339 7.689 17.073 1.00 97.69 93 LEU A CA 1
ATOM 738 C C . LEU A 1 93 ? 4.189 7.964 15.571 1.00 97.69 93 LEU A C 1
ATOM 740 O O . LEU A 1 93 ? 4.827 7.302 14.763 1.00 97.69 93 LEU A O 1
ATOM 744 N N . PHE A 1 94 ? 3.362 8.946 15.203 1.00 97.81 94 PHE A N 1
ATOM 745 C CA . PHE A 1 94 ? 3.231 9.398 13.820 1.00 97.81 94 PHE A CA 1
ATOM 746 C C . PHE A 1 94 ? 4.536 10.001 13.295 1.00 97.81 94 PHE A C 1
ATOM 748 O O . PHE A 1 94 ? 5.002 9.593 12.240 1.00 97.81 94 PHE A O 1
ATOM 755 N N . ASP A 1 95 ? 5.157 10.908 14.051 1.00 97.69 95 ASP A N 1
ATOM 756 C CA . ASP A 1 95 ? 6.418 11.541 13.658 1.00 97.69 95 ASP A CA 1
ATOM 757 C C . ASP A 1 95 ? 7.532 10.493 13.482 1.00 97.69 95 ASP A C 1
ATOM 759 O O . ASP A 1 95 ? 8.317 10.568 12.540 1.00 97.69 95 ASP A O 1
ATOM 763 N N . GLU A 1 96 ? 7.582 9.483 14.355 1.00 97.44 96 GLU A N 1
ATOM 764 C CA . GLU A 1 96 ? 8.503 8.353 14.211 1.00 97.44 96 GLU A CA 1
ATOM 765 C C . GLU A 1 96 ? 8.206 7.498 12.976 1.00 97.44 96 GLU A C 1
ATOM 767 O O . GLU A 1 96 ? 9.135 7.087 12.287 1.00 97.44 96 GLU A O 1
ATOM 772 N N . LEU A 1 97 ? 6.933 7.244 12.669 1.00 97.69 97 LEU A N 1
ATOM 773 C CA . LEU A 1 97 ? 6.553 6.518 11.460 1.00 97.69 97 LEU A CA 1
ATOM 774 C C . LEU A 1 97 ? 6.970 7.278 10.194 1.00 97.69 97 LEU A C 1
ATOM 776 O O . LEU A 1 97 ? 7.549 6.685 9.284 1.00 97.69 97 LEU A O 1
ATOM 780 N N . CYS A 1 98 ? 6.740 8.592 10.162 1.00 97.81 98 CYS A N 1
ATOM 781 C CA . CYS A 1 98 ? 7.195 9.453 9.074 1.00 97.81 98 CYS A CA 1
ATOM 782 C C . CYS A 1 98 ? 8.720 9.428 8.944 1.00 97.81 98 CYS A C 1
ATOM 784 O O . CYS A 1 98 ? 9.213 9.376 7.828 1.00 97.81 98 CYS A O 1
ATOM 786 N N . GLN A 1 99 ? 9.483 9.387 10.043 1.00 97.56 99 GLN A N 1
ATOM 787 C CA . GLN A 1 99 ? 10.946 9.255 9.969 1.00 97.56 99 GLN A CA 1
ATOM 788 C C . GLN A 1 99 ? 11.387 7.945 9.301 1.00 97.56 99 GLN A C 1
ATOM 790 O O . GLN A 1 99 ? 12.355 7.945 8.543 1.00 97.56 99 GLN A O 1
ATOM 795 N N . ILE A 1 100 ? 10.682 6.833 9.544 1.00 96.94 100 ILE A N 1
ATOM 796 C CA . ILE A 1 100 ? 10.968 5.551 8.879 1.00 96.94 100 ILE A CA 1
ATOM 797 C C . ILE A 1 100 ? 10.703 5.660 7.371 1.00 96.94 100 ILE A C 1
ATOM 799 O O . ILE A 1 100 ? 11.527 5.223 6.570 1.00 96.94 100 ILE A O 1
ATOM 803 N N . LEU A 1 101 ? 9.587 6.273 6.972 1.00 97.75 101 LEU A N 1
ATOM 804 C CA . LEU A 1 101 ? 9.232 6.434 5.557 1.00 97.75 101 LEU A CA 1
ATOM 805 C C . LEU A 1 101 ? 10.114 7.466 4.835 1.00 97.75 101 LEU A C 1
ATOM 807 O O . LEU A 1 101 ? 10.520 7.226 3.703 1.00 97.75 101 LEU A O 1
ATOM 811 N N . GLN A 1 102 ? 10.522 8.543 5.507 1.00 97.50 102 GLN A N 1
ATOM 812 C CA . GLN A 1 102 ? 11.528 9.487 5.001 1.00 97.50 102 GLN A CA 1
ATOM 813 C C . GLN A 1 102 ? 12.881 8.809 4.794 1.00 97.50 102 GLN A C 1
ATOM 815 O O . GLN A 1 102 ? 13.597 9.123 3.849 1.00 97.50 102 GLN A O 1
ATOM 820 N N . GLN A 1 103 ? 13.245 7.857 5.657 1.00 96.31 103 GLN A N 1
ATOM 821 C CA . GLN A 1 103 ? 14.445 7.057 5.439 1.00 96.31 103 GLN A CA 1
ATOM 822 C C . GLN A 1 103 ? 14.307 6.172 4.193 1.00 96.31 103 GLN A C 1
ATOM 824 O O . GLN A 1 103 ? 15.288 6.002 3.472 1.00 96.31 103 GLN A O 1
ATOM 829 N N . ALA A 1 104 ? 13.116 5.631 3.919 1.00 95.31 104 ALA A N 1
ATOM 830 C CA . ALA A 1 104 ? 12.845 4.883 2.692 1.00 95.31 104 ALA A CA 1
ATOM 831 C C . ALA A 1 104 ? 12.961 5.775 1.445 1.00 95.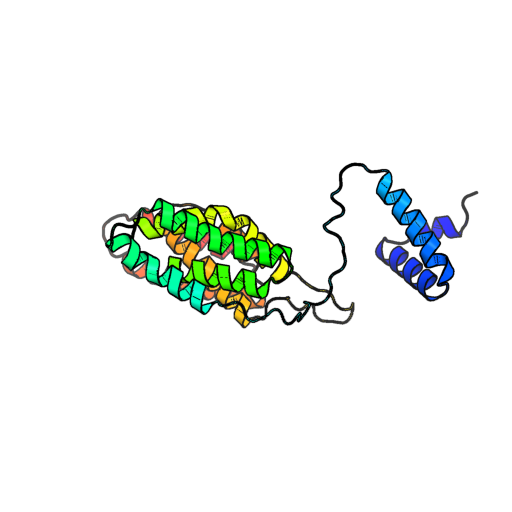31 104 ALA A C 1
ATOM 833 O O . ALA A 1 104 ? 13.620 5.391 0.483 1.00 95.31 104 ALA A O 1
ATOM 834 N N . GLU A 1 105 ? 12.401 6.982 1.484 1.00 95.06 105 GLU A N 1
ATOM 835 C CA . GLU A 1 105 ? 12.541 7.988 0.424 1.00 95.06 105 GLU A CA 1
ATOM 836 C C . GLU A 1 105 ? 14.012 8.379 0.204 1.00 95.06 105 GLU A C 1
ATOM 838 O O . GLU A 1 105 ? 14.516 8.300 -0.911 1.00 95.06 105 GLU A O 1
ATOM 843 N N . ALA A 1 106 ? 14.758 8.670 1.272 1.00 94.00 106 ALA A N 1
ATOM 844 C CA . ALA A 1 106 ? 16.178 9.001 1.168 1.00 94.00 106 ALA A CA 1
ATOM 845 C C . ALA A 1 106 ? 17.025 7.850 0.590 1.00 94.00 106 ALA A C 1
ATOM 847 O O . ALA A 1 106 ? 18.047 8.100 -0.051 1.00 94.00 106 ALA A O 1
ATOM 848 N N . LEU A 1 107 ? 16.635 6.592 0.830 1.00 91.25 107 LEU A N 1
ATOM 849 C CA . LEU A 1 107 ? 17.251 5.418 0.200 1.00 91.25 107 LEU A CA 1
ATOM 850 C C . LEU A 1 107 ? 16.894 5.341 -1.288 1.00 91.25 107 LEU A C 1
ATOM 852 O O . LEU A 1 107 ? 17.760 5.024 -2.102 1.00 91.25 107 LEU A O 1
ATOM 856 N N . ALA A 1 108 ? 15.652 5.658 -1.655 1.00 89.06 108 ALA A N 1
ATOM 857 C CA . ALA A 1 108 ? 15.224 5.732 -3.048 1.00 89.06 108 ALA A CA 1
ATOM 858 C C . ALA A 1 108 ? 16.013 6.790 -3.834 1.00 89.06 108 ALA A C 1
ATOM 860 O O . ALA A 1 108 ? 16.525 6.480 -4.907 1.00 8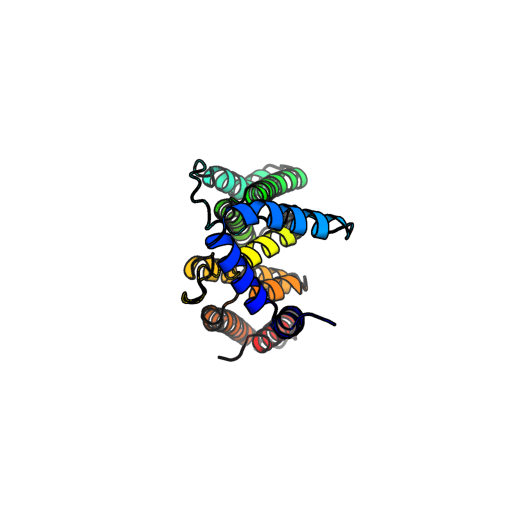9.06 108 ALA A O 1
ATOM 861 N N . ASP A 1 109 ? 16.218 7.977 -3.256 1.00 87.81 109 ASP A N 1
ATOM 862 C CA . ASP A 1 109 ? 17.037 9.052 -3.840 1.00 87.81 109 ASP A CA 1
ATOM 863 C C . ASP A 1 109 ? 18.504 8.641 -4.049 1.00 87.81 109 ASP A C 1
ATOM 865 O O . ASP A 1 109 ? 19.202 9.148 -4.927 1.00 87.81 109 ASP A O 1
ATOM 869 N N . GLN A 1 110 ? 18.986 7.696 -3.239 1.00 87.19 110 GLN A N 1
ATOM 870 C CA . GLN A 1 110 ? 20.323 7.110 -3.348 1.00 87.19 110 GLN A CA 1
ATOM 871 C C . GLN A 1 110 ? 20.368 5.899 -4.290 1.00 87.19 110 GLN A C 1
ATOM 873 O O . GLN A 1 110 ? 21.396 5.226 -4.370 1.00 87.19 110 GLN A O 1
ATOM 878 N N . TYR A 1 111 ? 19.285 5.625 -5.024 1.00 83.62 111 TYR A N 1
ATOM 879 C CA . TYR A 1 111 ? 19.120 4.459 -5.895 1.00 83.62 111 TYR A CA 1
ATOM 880 C C . TYR A 1 111 ? 19.187 3.115 -5.146 1.00 83.62 111 TYR A C 1
ATOM 882 O O . TYR A 1 111 ? 19.393 2.057 -5.746 1.00 83.62 111 TYR A O 1
ATOM 890 N N . GLU A 1 112 ? 18.969 3.118 -3.828 1.00 86.25 112 GLU A N 1
ATOM 891 C CA . GLU A 1 112 ? 18.900 1.922 -2.983 1.00 86.25 112 GLU A CA 1
ATOM 892 C C . GLU A 1 112 ? 17.467 1.364 -2.920 1.00 86.25 112 GLU A C 1
ATOM 894 O O . GLU A 1 112 ? 16.934 1.047 -1.853 1.00 86.25 112 GLU A O 1
ATOM 899 N N . TYR A 1 113 ? 16.833 1.206 -4.089 1.00 87.88 113 TYR A N 1
ATOM 900 C CA . TYR A 1 113 ? 15.408 0.877 -4.228 1.00 87.88 113 TYR A CA 1
ATOM 901 C C . TYR A 1 113 ? 14.968 -0.350 -3.435 1.00 87.88 113 TYR A C 1
ATOM 903 O O . TYR A 1 113 ? 13.901 -0.353 -2.832 1.00 87.88 113 TYR A O 1
ATOM 911 N N . ARG A 1 114 ? 15.797 -1.396 -3.387 1.00 87.38 114 ARG A N 1
ATOM 912 C CA . ARG A 1 114 ? 15.469 -2.605 -2.626 1.00 87.38 114 ARG A CA 1
ATOM 913 C C . ARG A 1 114 ? 15.276 -2.306 -1.138 1.00 87.38 114 ARG A C 1
ATOM 915 O O . ARG A 1 114 ? 14.314 -2.783 -0.552 1.00 87.38 114 ARG A O 1
ATOM 922 N N . GLN A 1 115 ? 16.179 -1.534 -0.540 1.00 90.19 115 GLN A N 1
ATOM 923 C CA . GLN A 1 115 ? 16.110 -1.208 0.886 1.00 90.19 115 GLN A CA 1
ATOM 924 C C . GLN A 1 115 ? 14.961 -0.236 1.173 1.00 90.19 115 GLN A C 1
ATOM 926 O O . GLN A 1 115 ? 14.263 -0.394 2.172 1.00 90.19 115 GLN A O 1
ATOM 931 N N . ALA A 1 116 ? 14.715 0.717 0.267 1.00 93.56 116 ALA A N 1
ATOM 932 C CA . ALA A 1 116 ? 13.545 1.589 0.330 1.00 93.56 116 ALA A CA 1
ATOM 933 C C . ALA A 1 116 ? 12.242 0.771 0.339 1.00 93.56 116 ALA A C 1
ATOM 935 O O . ALA A 1 116 ? 11.421 0.902 1.247 1.00 93.56 116 ALA A O 1
ATOM 936 N N . LEU A 1 117 ? 12.091 -0.144 -0.624 1.00 93.75 117 LEU A N 1
ATOM 937 C CA . LEU A 1 117 ? 10.948 -1.049 -0.716 1.00 93.75 117 LEU A CA 1
ATOM 938 C C . LEU A 1 117 ? 10.826 -1.938 0.531 1.00 93.75 117 LEU A C 1
ATOM 940 O O . LEU A 1 117 ? 9.724 -2.118 1.035 1.00 93.75 117 LEU A O 1
ATOM 944 N N . GLU A 1 118 ? 11.924 -2.451 1.089 1.00 93.75 118 GLU A N 1
ATOM 945 C CA . GLU A 1 118 ? 11.888 -3.230 2.336 1.00 93.75 118 GLU A CA 1
ATOM 946 C C . GLU A 1 118 ? 11.292 -2.430 3.517 1.00 93.75 118 GLU A C 1
ATOM 948 O O . GLU A 1 118 ? 10.495 -2.982 4.279 1.00 93.75 118 GLU A O 1
ATOM 953 N N . LEU A 1 119 ? 11.588 -1.129 3.645 1.00 95.75 119 LEU A N 1
ATOM 954 C CA . LEU A 1 119 ? 10.988 -0.265 4.676 1.00 95.75 119 LEU A CA 1
ATOM 955 C C . LEU A 1 119 ? 9.506 0.045 4.424 1.00 95.75 119 LEU A C 1
ATOM 957 O O . LEU A 1 119 ? 8.700 0.044 5.365 1.00 95.75 119 LEU A O 1
ATOM 961 N N . PHE A 1 120 ? 9.122 0.275 3.167 1.00 97.38 120 PHE A N 1
ATOM 962 C CA . PHE A 1 120 ? 7.712 0.416 2.801 1.00 97.38 120 PHE A CA 1
ATOM 963 C C . PHE A 1 120 ? 6.933 -0.873 3.084 1.00 97.38 120 PHE A C 1
ATOM 965 O O . PHE A 1 120 ? 5.849 -0.819 3.666 1.00 97.38 120 PHE A O 1
ATOM 972 N N . ALA A 1 121 ? 7.500 -2.034 2.741 1.00 96.31 121 ALA A N 1
ATOM 973 C CA . ALA A 1 121 ? 6.892 -3.339 2.983 1.00 96.31 121 ALA A CA 1
ATOM 974 C C . ALA A 1 121 ? 6.685 -3.579 4.478 1.00 96.31 121 ALA A C 1
ATOM 976 O O . ALA A 1 121 ? 5.591 -3.954 4.883 1.00 96.31 121 ALA A O 1
ATOM 977 N N . LEU A 1 122 ? 7.697 -3.287 5.301 1.00 96.62 122 LEU A N 1
ATOM 978 C CA . LEU A 1 122 ? 7.611 -3.376 6.758 1.00 96.62 122 LEU A CA 1
ATOM 979 C C . LEU A 1 122 ? 6.438 -2.547 7.311 1.00 96.62 122 LEU A C 1
ATOM 981 O O . LEU A 1 122 ? 5.645 -3.022 8.125 1.00 96.62 122 LEU A O 1
ATOM 985 N N . THR A 1 123 ? 6.323 -1.303 6.847 1.00 97.12 123 THR A N 1
ATOM 986 C CA . THR A 1 123 ? 5.286 -0.369 7.295 1.00 97.12 123 THR A CA 1
ATOM 987 C C . THR A 1 123 ? 3.890 -0.820 6.862 1.00 97.12 123 THR A C 1
ATOM 989 O O . THR A 1 123 ? 2.947 -0.789 7.660 1.00 97.12 123 THR A O 1
ATOM 992 N N . LEU A 1 124 ? 3.756 -1.285 5.619 1.00 97.44 124 LEU A N 1
ATOM 993 C CA . LEU A 1 124 ? 2.512 -1.836 5.085 1.00 97.44 124 LEU A CA 1
ATOM 994 C C . LEU A 1 124 ? 2.099 -3.116 5.803 1.00 97.44 124 LEU A C 1
ATOM 996 O O . LEU A 1 124 ? 0.950 -3.223 6.220 1.00 97.44 124 LEU A O 1
ATOM 1000 N N . ASP A 1 125 ? 3.016 -4.059 6.002 1.00 97.38 125 ASP A N 1
ATOM 1001 C CA . ASP A 1 125 ? 2.736 -5.328 6.677 1.00 97.38 125 ASP A CA 1
ATOM 1002 C C . ASP A 1 125 ? 2.243 -5.082 8.108 1.00 97.38 125 ASP A C 1
ATOM 1004 O O . ASP A 1 125 ? 1.234 -5.655 8.533 1.00 97.38 125 ASP A O 1
ATOM 1008 N N . ALA A 1 126 ? 2.868 -4.141 8.822 1.00 96.81 126 ALA A N 1
ATOM 1009 C CA . ALA A 1 126 ? 2.381 -3.704 10.122 1.00 96.81 126 ALA A CA 1
ATOM 1010 C C . ALA A 1 126 ? 0.968 -3.111 10.033 1.00 96.81 126 ALA A C 1
ATOM 1012 O O . ALA A 1 126 ? 0.078 -3.544 10.765 1.00 96.81 126 ALA A O 1
ATOM 1013 N N . ARG A 1 127 ? 0.707 -2.187 9.099 1.00 96.56 127 ARG A N 1
ATOM 1014 C CA . ARG A 1 127 ? -0.636 -1.619 8.885 1.00 96.56 127 ARG A CA 1
ATOM 1015 C C . ARG A 1 127 ? -1.690 -2.688 8.564 1.00 96.56 127 ARG A C 1
ATOM 1017 O O . ARG A 1 127 ? -2.827 -2.613 9.053 1.00 96.56 127 ARG A O 1
ATOM 1024 N N . LEU A 1 128 ? -1.338 -3.685 7.760 1.00 96.81 128 LEU A N 1
ATOM 1025 C CA . LEU A 1 128 ? -2.206 -4.803 7.392 1.00 96.81 128 LEU A CA 1
ATOM 1026 C C . LEU A 1 128 ? -2.475 -5.744 8.577 1.00 96.81 128 LEU A C 1
ATOM 1028 O O . LEU A 1 128 ? -3.554 -6.331 8.637 1.00 96.81 128 LEU A O 1
ATOM 1032 N N . GLY A 1 129 ? -1.582 -5.816 9.563 1.00 95.69 129 GLY A N 1
ATOM 1033 C CA . GLY A 1 129 ? -1.793 -6.549 10.816 1.00 95.69 129 GLY A CA 1
ATOM 1034 C C . GLY A 1 129 ? -2.544 -5.782 11.915 1.00 95.69 129 GLY A C 1
ATOM 1035 O O . GLY A 1 129 ? -2.879 -6.366 12.943 1.00 95.69 129 GLY A O 1
ATOM 1036 N N . LEU A 1 130 ? -2.802 -4.480 11.742 1.00 94.69 130 LEU A N 1
ATOM 1037 C CA . LEU A 1 130 ? -3.435 -3.649 12.773 1.00 94.69 130 LEU A CA 1
ATOM 1038 C C . LEU A 1 130 ? -4.969 -3.720 12.752 1.00 94.69 130 LEU A C 1
ATOM 1040 O O . LEU A 1 130 ? -5.598 -3.476 11.718 1.00 94.69 130 LEU A O 1
ATOM 1044 N N . ASP A 1 131 ? -5.533 -3.901 13.951 1.00 92.25 131 ASP A N 1
ATOM 1045 C CA . ASP A 1 131 ? -6.966 -3.747 14.264 1.00 92.25 131 ASP A CA 1
ATOM 1046 C C . ASP A 1 131 ? -7.255 -2.509 15.138 1.00 92.25 131 ASP A C 1
ATOM 1048 O O . ASP A 1 131 ? -8.401 -2.111 15.351 1.00 92.25 131 ASP A O 1
ATOM 1052 N N . HIS A 1 132 ? -6.213 -1.875 15.686 1.00 95.00 132 HIS A N 1
ATOM 1053 C CA . HIS A 1 132 ? -6.368 -0.734 16.583 1.00 95.00 132 HIS A CA 1
ATOM 1054 C C . HIS A 1 132 ? -6.681 0.538 15.789 1.00 95.00 132 HIS A C 1
ATOM 1056 O O . HIS A 1 132 ? -5.848 0.999 15.010 1.00 95.00 132 HIS A O 1
ATOM 1062 N N . THR A 1 133 ? -7.830 1.166 16.045 1.00 94.62 133 THR A N 1
ATOM 1063 C CA . THR A 1 133 ? -8.341 2.317 15.272 1.00 94.62 133 THR A CA 1
ATOM 1064 C C . THR A 1 133 ? -7.395 3.517 15.239 1.00 94.62 133 THR A C 1
ATOM 1066 O O . THR A 1 133 ? -7.151 4.067 14.172 1.00 94.62 133 THR A O 1
ATOM 1069 N N . ILE A 1 134 ? -6.823 3.912 16.384 1.00 96.19 134 ILE A N 1
ATOM 1070 C CA . ILE A 1 134 ? -5.889 5.055 16.437 1.00 96.19 134 ILE A CA 1
ATOM 1071 C C . ILE A 1 134 ? -4.642 4.779 15.592 1.00 96.19 134 ILE A C 1
ATOM 1073 O O . ILE A 1 134 ? -4.332 5.570 14.712 1.00 96.19 134 ILE A O 1
ATOM 1077 N N . LEU A 1 135 ? -3.946 3.659 15.825 1.00 96.25 135 LEU A N 1
ATOM 1078 C CA . LEU A 1 135 ? -2.760 3.302 15.042 1.00 96.25 135 LEU A CA 1
ATOM 1079 C C . LEU A 1 135 ? -3.089 3.135 13.562 1.00 96.25 135 LEU A C 1
ATOM 1081 O O . LEU A 1 135 ? -2.367 3.660 12.732 1.00 96.25 135 LEU A O 1
ATOM 1085 N N . THR A 1 136 ? -4.203 2.484 13.239 1.00 96.50 136 THR A N 1
ATOM 1086 C CA . THR A 1 136 ? -4.7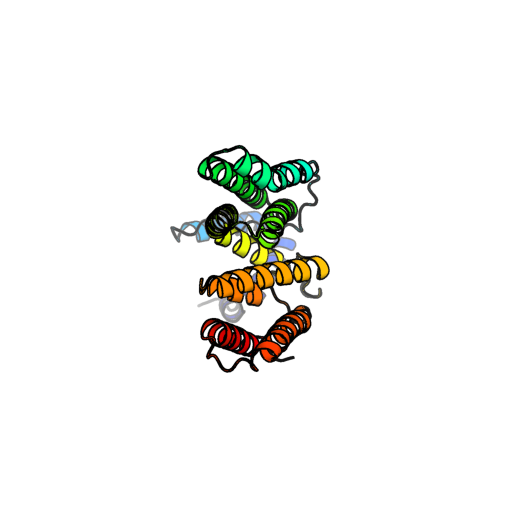16 2.379 11.868 1.00 96.50 136 THR A CA 1
ATOM 1087 C C . THR A 1 136 ? -4.764 3.751 11.196 1.00 96.50 136 THR A C 1
ATOM 1089 O O . THR A 1 136 ? -4.149 3.925 10.151 1.00 96.50 136 THR A O 1
ATOM 1092 N N . ALA A 1 137 ? -5.383 4.744 11.840 1.00 96.12 137 ALA A N 1
ATOM 1093 C CA . ALA A 1 137 ? -5.462 6.098 11.301 1.00 96.12 137 ALA A CA 1
ATOM 1094 C C . ALA A 1 137 ? -4.090 6.788 11.178 1.00 96.12 137 ALA A C 1
ATOM 1096 O O . ALA A 1 137 ? -3.879 7.551 10.240 1.00 96.12 137 ALA A O 1
ATOM 1097 N N . LEU A 1 138 ? -3.154 6.535 12.103 1.00 97.31 138 LEU A N 1
ATOM 1098 C CA . LEU A 1 138 ? -1.794 7.079 12.008 1.00 97.31 138 LEU A CA 1
ATOM 1099 C C . LEU A 1 138 ? -1.033 6.496 10.816 1.00 97.31 138 LEU A C 1
ATOM 1101 O O . LEU A 1 138 ? -0.411 7.245 10.070 1.00 97.31 138 LEU A O 1
ATOM 1105 N N . PHE A 1 139 ? -1.090 5.176 10.644 1.00 97.81 139 PHE A N 1
ATOM 1106 C CA . PHE A 1 139 ? -0.431 4.496 9.537 1.00 97.81 139 PHE A CA 1
ATOM 1107 C C . PHE A 1 139 ? -1.066 4.852 8.200 1.00 97.81 139 PHE A C 1
ATOM 1109 O O . PHE A 1 139 ? -0.328 5.092 7.258 1.00 97.81 139 PHE A O 1
ATOM 1116 N N . ASP A 1 140 ? -2.397 4.929 8.115 1.00 96.38 140 ASP A N 1
ATOM 1117 C CA . ASP A 1 140 ? -3.069 5.359 6.885 1.00 96.38 140 ASP A CA 1
ATOM 1118 C C . ASP A 1 140 ? -2.620 6.764 6.493 1.00 96.38 140 ASP A C 1
ATOM 1120 O O . ASP A 1 140 ? -2.154 6.955 5.378 1.00 96.38 140 ASP A O 1
ATOM 1124 N N . ARG A 1 141 ? -2.631 7.708 7.444 1.00 96.69 141 ARG A N 1
ATOM 1125 C CA . ARG A 1 141 ? -2.167 9.076 7.200 1.00 96.69 141 ARG A CA 1
ATOM 1126 C C . ARG A 1 141 ? -0.707 9.130 6.742 1.00 96.69 141 ARG A C 1
ATOM 1128 O O . ARG A 1 141 ? -0.386 9.925 5.869 1.00 96.69 141 ARG A O 1
ATOM 1135 N N . ALA A 1 142 ? 0.175 8.341 7.355 1.00 97.50 142 ALA A N 1
ATOM 1136 C CA . ALA A 1 142 ? 1.583 8.321 6.974 1.00 97.50 142 ALA A CA 1
ATOM 1137 C C . ALA A 1 142 ? 1.758 7.688 5.587 1.00 97.50 142 ALA A C 1
ATOM 1139 O O . ALA A 1 142 ? 2.444 8.242 4.742 1.00 97.50 142 ALA A O 1
ATOM 1140 N N . LEU A 1 143 ? 1.088 6.568 5.312 1.00 96.75 143 LEU A N 1
ATOM 1141 C CA . LEU A 1 143 ? 1.123 5.935 3.996 1.00 96.75 143 LEU A CA 1
ATOM 1142 C C . LEU A 1 143 ? 0.580 6.861 2.905 1.00 96.75 143 LEU A C 1
ATOM 1144 O O . LEU A 1 143 ? 1.162 6.883 1.833 1.00 96.75 143 LEU A O 1
ATOM 1148 N N . ASP A 1 144 ? -0.457 7.656 3.175 1.00 95.56 144 ASP A N 1
ATOM 1149 C CA . ASP A 1 144 ? -0.990 8.636 2.217 1.00 95.56 144 ASP A CA 1
ATOM 1150 C C . ASP A 1 144 ? 0.039 9.704 1.842 1.00 95.56 144 ASP A C 1
ATOM 1152 O O . ASP A 1 144 ? 0.123 10.107 0.684 1.00 95.56 144 ASP A O 1
ATOM 1156 N N . GLU A 1 145 ? 0.838 10.150 2.814 1.00 96.44 145 GLU A N 1
ATOM 1157 C CA . GLU A 1 145 ? 1.884 11.153 2.603 1.00 96.44 145 GLU A CA 1
ATOM 1158 C C . GLU A 1 145 ? 3.004 10.626 1.694 1.00 96.44 145 GLU A C 1
ATOM 1160 O O . GLU A 1 145 ? 3.499 11.362 0.843 1.00 96.44 145 GLU A O 1
ATOM 1165 N N . PHE A 1 146 ? 3.355 9.344 1.823 1.00 96.69 146 PHE A N 1
ATOM 1166 C CA . PHE A 1 146 ? 4.453 8.721 1.074 1.00 96.69 146 PHE A CA 1
ATOM 1167 C C . PHE A 1 146 ? 3.993 7.830 -0.088 1.00 96.69 146 PHE A C 1
ATOM 1169 O O . PHE A 1 146 ? 4.831 7.255 -0.784 1.00 96.69 146 PHE A O 1
ATOM 1176 N N . MET A 1 147 ? 2.685 7.724 -0.340 1.00 95.00 147 MET A N 1
ATOM 1177 C CA . MET A 1 147 ? 2.138 6.902 -1.423 1.00 95.00 147 MET A CA 1
ATOM 1178 C C . MET A 1 147 ? 2.700 7.288 -2.797 1.00 95.00 147 MET A C 1
ATOM 1180 O O . MET A 1 147 ? 3.107 6.381 -3.516 1.00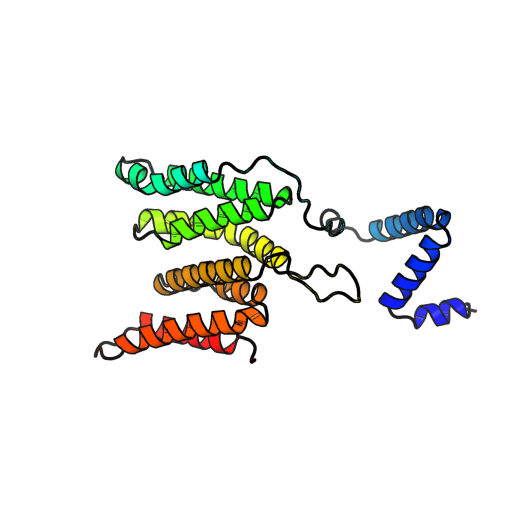 95.00 147 MET A O 1
ATOM 1184 N N . PRO A 1 148 ? 2.837 8.584 -3.154 1.00 94.75 148 PRO A N 1
ATOM 1185 C CA . PRO A 1 148 ? 3.410 8.959 -4.449 1.00 94.75 148 PRO A CA 1
ATOM 1186 C C . PRO A 1 148 ? 4.856 8.480 -4.639 1.00 94.75 148 PRO A C 1
ATOM 1188 O O . PRO A 1 148 ? 5.269 8.174 -5.754 1.00 94.75 148 PRO A O 1
ATOM 1191 N N . VAL A 1 149 ? 5.634 8.408 -3.552 1.00 94.38 149 VAL A N 1
ATOM 1192 C CA . VAL A 1 149 ? 7.012 7.894 -3.586 1.00 94.38 149 VAL A CA 1
ATOM 1193 C C . VAL A 1 149 ? 6.998 6.387 -3.815 1.00 94.38 149 VAL A C 1
ATOM 1195 O O . VAL A 1 149 ? 7.749 5.886 -4.648 1.00 94.38 149 VAL A O 1
ATOM 1198 N N . LEU A 1 150 ? 6.130 5.664 -3.103 1.00 95.56 150 LEU A N 1
ATOM 1199 C CA . LEU A 1 150 ? 5.975 4.223 -3.275 1.00 95.56 150 LEU A CA 1
ATOM 1200 C C . LEU A 1 150 ? 5.514 3.862 -4.693 1.00 95.56 150 LEU A C 1
ATOM 1202 O O . LEU A 1 150 ? 6.072 2.946 -5.290 1.00 95.56 150 LEU A O 1
ATOM 1206 N N . ASP A 1 151 ? 4.532 4.586 -5.223 1.00 94.38 151 ASP A N 1
ATOM 1207 C CA . ASP A 1 151 ? 4.012 4.400 -6.577 1.00 94.38 151 ASP A CA 1
ATOM 1208 C C . ASP A 1 151 ? 5.110 4.584 -7.627 1.00 94.38 151 ASP A C 1
ATOM 1210 O O . ASP A 1 151 ? 5.392 3.676 -8.409 1.00 94.38 151 ASP A O 1
ATOM 1214 N N . MET A 1 152 ? 5.843 5.700 -7.552 1.00 91.88 152 MET A N 1
ATOM 1215 C CA . MET A 1 152 ? 6.999 5.951 -8.413 1.00 91.88 152 MET A CA 1
ATOM 1216 C C . MET A 1 152 ? 8.033 4.820 -8.328 1.00 91.88 152 MET A C 1
ATOM 1218 O O . MET A 1 152 ? 8.462 4.309 -9.360 1.00 91.88 152 MET A O 1
ATOM 1222 N N . LEU A 1 153 ? 8.380 4.367 -7.119 1.00 92.00 153 LEU A N 1
ATOM 1223 C CA . LEU A 1 153 ? 9.345 3.282 -6.920 1.00 92.00 153 LEU A CA 1
ATOM 1224 C C . LEU A 1 153 ? 8.882 1.957 -7.523 1.00 92.00 153 LEU A C 1
ATOM 1226 O O . LEU A 1 153 ? 9.676 1.245 -8.137 1.00 92.00 153 LEU A O 1
ATOM 1230 N N . LEU A 1 154 ? 7.618 1.593 -7.318 1.00 91.81 154 LEU A N 1
ATOM 1231 C CA . LEU A 1 154 ? 7.064 0.339 -7.814 1.00 91.81 154 LEU A CA 1
ATOM 1232 C C . LEU A 1 154 ? 6.859 0.377 -9.329 1.00 91.81 154 LEU A C 1
ATOM 1234 O O . LEU A 1 154 ? 7.119 -0.627 -9.991 1.00 91.81 154 LEU A O 1
ATOM 1238 N N . SER A 1 155 ? 6.473 1.524 -9.886 1.00 88.56 155 SER A N 1
ATOM 1239 C CA . SER A 1 155 ? 6.396 1.758 -11.330 1.00 88.56 155 SER A CA 1
ATOM 1240 C C . SER A 1 155 ? 7.787 1.660 -11.970 1.00 88.56 155 SER A C 1
ATOM 1242 O O . SER A 1 155 ? 8.000 0.873 -12.892 1.00 88.56 155 SER A O 1
ATOM 1244 N N . GLU A 1 156 ? 8.801 2.327 -11.408 1.00 85.88 156 GLU A N 1
ATOM 1245 C CA . GLU A 1 156 ? 10.188 2.223 -11.882 1.00 85.88 156 GLU A CA 1
ATOM 1246 C C . GLU A 1 156 ? 10.728 0.791 -11.768 1.00 85.88 156 GLU A C 1
ATOM 1248 O O . GLU A 1 156 ? 11.316 0.267 -12.717 1.00 85.88 156 GLU A O 1
ATOM 1253 N N . ALA A 1 157 ? 10.487 0.116 -10.643 1.00 82.62 157 ALA A N 1
ATOM 1254 C CA . ALA A 1 157 ? 10.964 -1.242 -10.403 1.00 82.62 157 ALA A CA 1
ATOM 1255 C C . ALA A 1 157 ? 10.171 -2.325 -11.165 1.00 82.62 157 ALA A C 1
ATOM 1257 O O . ALA A 1 157 ? 10.645 -3.454 -11.316 1.00 82.62 157 ALA A O 1
ATOM 1258 N N . SER A 1 158 ? 8.976 -2.010 -11.658 1.00 80.19 158 SER A N 1
ATOM 1259 C CA . SER A 1 158 ? 8.212 -2.874 -12.568 1.00 80.19 158 SER A CA 1
ATOM 1260 C C . SER A 1 158 ? 8.452 -2.531 -14.040 1.00 80.19 158 SER A C 1
ATOM 1262 O O . SER A 1 158 ? 8.124 -3.343 -14.905 1.00 80.19 158 SER A O 1
ATOM 1264 N N . SER A 1 159 ? 9.074 -1.386 -14.335 1.00 76.56 159 SER A N 1
ATOM 1265 C CA . SER A 1 159 ? 9.382 -0.957 -15.696 1.00 76.56 159 SER A CA 1
ATOM 1266 C C . SER A 1 159 ? 10.480 -1.793 -16.368 1.00 76.56 159 SER A C 1
ATOM 1268 O O . SER A 1 159 ? 11.323 -2.441 -15.737 1.00 76.56 159 SER A O 1
ATOM 1270 N N . LEU A 1 160 ? 10.452 -1.775 -17.701 1.00 61.47 160 LEU A N 1
ATOM 1271 C CA . LEU A 1 160 ? 11.377 -2.503 -18.556 1.00 61.47 160 LEU A CA 1
ATOM 1272 C C . LEU A 1 160 ? 12.755 -1.856 -18.595 1.00 61.47 160 LEU A C 1
ATOM 1274 O O . LEU A 1 160 ? 12.930 -0.793 -19.187 1.00 61.47 160 LEU A O 1
ATOM 1278 N N . ILE A 1 161 ? 13.771 -2.580 -18.122 1.00 56.16 161 ILE A N 1
ATOM 1279 C CA . ILE A 1 161 ? 15.122 -2.375 -18.639 1.00 56.16 161 ILE A CA 1
ATOM 1280 C C . ILE A 1 161 ? 15.219 -3.161 -19.945 1.00 56.16 161 ILE A C 1
ATOM 1282 O O . ILE A 1 161 ? 15.024 -4.374 -19.965 1.00 56.16 161 ILE A O 1
ATOM 1286 N N . MET A 1 162 ? 15.524 -2.473 -21.044 1.00 47.97 162 MET A N 1
ATOM 1287 C CA . MET A 1 162 ? 15.905 -3.096 -22.314 1.00 47.97 162 MET A CA 1
ATOM 1288 C C . MET A 1 162 ? 17.435 -3.163 -22.390 1.00 47.97 162 MET A C 1
ATOM 1290 O O . MET A 1 162 ? 18.057 -2.200 -22.839 1.00 47.97 162 MET A O 1
ATOM 1294 N N . PRO A 1 163 ? 18.083 -4.256 -21.943 1.00 49.00 163 PRO A N 1
ATOM 1295 C CA . PRO A 1 163 ? 19.539 -4.346 -21.976 1.00 49.00 163 PRO A CA 1
ATOM 1296 C C . PRO A 1 163 ? 20.096 -4.594 -23.389 1.00 49.00 163 PRO A C 1
ATOM 1298 O O . PRO A 1 163 ? 21.280 -4.359 -23.610 1.00 49.00 163 PRO A O 1
ATOM 1301 N N . HIS A 1 164 ? 19.287 -5.055 -24.353 1.00 47.38 164 HIS A N 1
ATOM 1302 C CA . HIS A 1 164 ? 19.693 -5.261 -25.751 1.00 47.38 164 HIS A CA 1
ATOM 1303 C C . HIS A 1 164 ? 18.465 -5.508 -26.658 1.00 47.38 164 HIS A C 1
ATOM 1305 O O . HIS A 1 164 ? 17.460 -6.010 -26.161 1.00 47.38 164 HIS A O 1
ATOM 1311 N N . PRO A 1 165 ? 18.532 -5.239 -27.981 1.00 55.09 165 PRO A N 1
ATOM 1312 C CA . PRO A 1 165 ? 17.412 -5.437 -28.908 1.00 55.09 165 PRO A CA 1
ATOM 1313 C C . PRO A 1 165 ? 17.035 -6.915 -29.134 1.00 55.09 165 PRO A C 1
ATOM 1315 O O . PRO A 1 165 ? 15.978 -7.178 -29.696 1.00 55.09 165 PRO A O 1
ATOM 1318 N N . ASP A 1 166 ? 17.863 -7.858 -28.669 1.00 54.47 166 ASP A N 1
ATOM 1319 C CA . ASP A 1 166 ? 17.637 -9.307 -28.781 1.00 54.47 166 ASP A CA 1
ATOM 1320 C C . ASP A 1 166 ? 17.268 -9.975 -27.436 1.00 54.47 166 ASP A C 1
ATOM 1322 O O . ASP A 1 166 ? 17.113 -11.194 -27.380 1.00 54.47 166 ASP A O 1
ATOM 1326 N N . ALA A 1 167 ? 17.164 -9.211 -26.340 1.00 56.09 167 ALA A N 1
ATOM 1327 C CA . ALA A 1 167 ? 16.867 -9.745 -25.010 1.00 56.09 167 ALA A CA 1
ATOM 1328 C C . ALA A 1 167 ? 15.383 -9.567 -24.661 1.00 56.09 167 ALA A C 1
ATOM 1330 O O . ALA A 1 167 ? 14.824 -8.483 -24.837 1.00 56.09 167 ALA A O 1
ATOM 1331 N N . GLU A 1 168 ? 14.754 -10.622 -24.135 1.00 59.94 168 GLU A N 1
ATOM 1332 C CA . GLU A 1 168 ? 13.406 -10.532 -23.575 1.00 59.94 168 GLU A CA 1
ATOM 1333 C C . GLU A 1 168 ? 13.401 -9.529 -22.417 1.00 59.94 168 GLU A C 1
ATOM 1335 O O . GLU A 1 168 ? 14.240 -9.548 -21.511 1.00 59.94 168 GLU A O 1
ATOM 1340 N N . ALA A 1 169 ? 12.465 -8.597 -22.505 1.00 60.66 169 ALA A N 1
ATOM 1341 C CA . ALA A 1 169 ? 12.296 -7.504 -21.575 1.00 60.66 169 ALA A CA 1
ATOM 1342 C C . ALA A 1 169 ? 11.977 -8.088 -20.185 1.00 60.66 169 ALA A C 1
ATOM 1344 O O . ALA A 1 169 ? 10.937 -8.717 -20.011 1.00 60.66 169 ALA A O 1
ATOM 1345 N N . THR A 1 170 ? 12.886 -7.938 -19.219 1.00 62.06 170 THR A N 1
ATOM 1346 C CA . THR A 1 170 ? 12.741 -8.545 -17.885 1.00 62.06 170 THR A CA 1
ATOM 1347 C C . THR A 1 170 ? 12.550 -7.430 -16.852 1.00 62.06 170 THR A C 1
ATOM 1349 O O . THR A 1 170 ? 13.331 -6.472 -16.876 1.00 62.06 170 THR A O 1
ATOM 1352 N N . PRO A 1 171 ? 11.537 -7.507 -15.969 1.00 73.25 171 PRO A N 1
ATOM 1353 C CA . PRO A 1 171 ? 11.324 -6.489 -14.94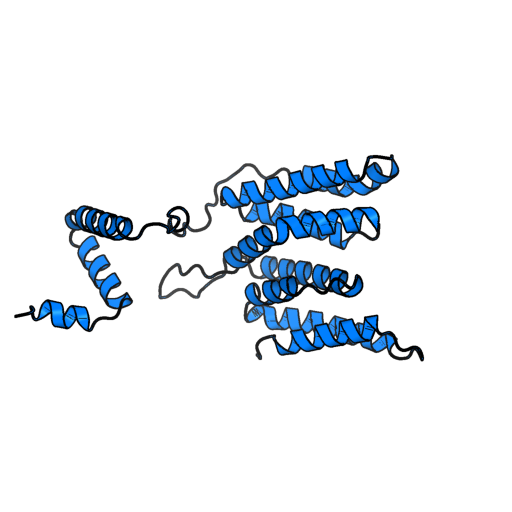6 1.00 73.25 171 PRO A CA 1
ATOM 1354 C C . PRO A 1 171 ? 12.498 -6.438 -13.968 1.00 73.25 171 PRO A C 1
ATOM 1356 O O . PRO A 1 171 ? 13.188 -7.434 -13.737 1.00 73.25 171 PRO A O 1
ATOM 1359 N N . LEU A 1 172 ? 12.698 -5.268 -13.361 1.00 77.12 172 LEU A N 1
ATOM 1360 C CA . LEU A 1 172 ? 13.679 -5.080 -12.291 1.00 77.12 172 LEU A CA 1
ATOM 1361 C C . LEU A 1 172 ? 13.314 -5.876 -11.031 1.00 77.12 172 LEU A C 1
ATOM 1363 O O . LEU A 1 172 ? 14.196 -6.433 -10.374 1.00 77.12 172 LEU A O 1
ATOM 1367 N N . LEU A 1 173 ? 12.021 -5.937 -10.707 1.00 82.25 173 LEU A N 1
ATOM 1368 C CA . LEU A 1 173 ? 11.471 -6.781 -9.654 1.00 82.25 173 LEU A CA 1
ATOM 1369 C C . LEU A 1 173 ? 11.292 -8.225 -10.150 1.00 82.25 173 LEU A C 1
ATOM 1371 O O . LEU A 1 173 ? 10.521 -8.455 -11.087 1.00 82.25 173 LEU A O 1
ATOM 1375 N N . PRO A 1 174 ? 11.933 -9.206 -9.486 1.00 86.06 174 PRO A N 1
ATOM 1376 C CA . PRO A 1 174 ? 11.614 -10.618 -9.647 1.00 86.06 174 PRO A CA 1
ATOM 1377 C C . PRO A 1 174 ? 10.115 -10.896 -9.477 1.00 86.06 174 PRO A C 1
ATOM 1379 O O . PRO A 1 174 ? 9.446 -10.236 -8.676 1.00 86.06 174 PRO A O 1
ATOM 1382 N N . GLU A 1 175 ? 9.607 -11.890 -10.208 1.00 89.44 175 GLU A N 1
ATOM 1383 C CA . GLU A 1 175 ? 8.189 -12.278 -10.214 1.00 89.44 175 GLU A CA 1
ATOM 1384 C C . GLU A 1 175 ? 7.637 -12.493 -8.796 1.00 89.44 175 GLU A C 1
ATOM 1386 O O . GLU A 1 175 ? 6.599 -11.941 -8.439 1.00 89.44 175 GLU A O 1
ATOM 1391 N N . ASP A 1 176 ? 8.363 -13.224 -7.952 1.00 90.75 176 ASP A N 1
ATOM 1392 C CA . ASP A 1 176 ? 7.970 -13.524 -6.575 1.00 90.75 176 ASP A CA 1
ATOM 1393 C C . ASP A 1 176 ? 7.811 -12.257 -5.725 1.00 90.75 176 ASP A C 1
ATOM 1395 O O . ASP A 1 176 ? 6.821 -12.097 -5.007 1.00 90.75 176 ASP A O 1
ATOM 1399 N N . LEU A 1 177 ? 8.751 -11.317 -5.837 1.00 90.69 177 LEU A N 1
ATOM 1400 C CA . LEU A 1 177 ? 8.674 -10.047 -5.120 1.00 90.69 177 LEU A CA 1
ATOM 1401 C C . LEU A 1 177 ? 7.547 -9.164 -5.655 1.00 90.69 177 LEU A C 1
ATOM 1403 O O . LEU A 1 177 ? 6.824 -8.557 -4.863 1.00 90.69 177 LEU A O 1
ATOM 1407 N N . ARG A 1 178 ? 7.360 -9.112 -6.975 1.00 91.94 178 ARG A N 1
ATOM 1408 C CA . ARG A 1 178 ? 6.292 -8.329 -7.602 1.00 91.94 178 ARG A CA 1
ATOM 1409 C C . ARG A 1 178 ? 4.911 -8.840 -7.190 1.00 91.94 178 ARG A C 1
ATOM 1411 O O . ARG A 1 178 ? 4.072 -8.049 -6.763 1.00 91.94 178 ARG A O 1
ATOM 1418 N N . GLN A 1 179 ? 4.702 -10.155 -7.198 1.00 94.44 179 GLN A N 1
ATOM 1419 C CA . GLN A 1 179 ? 3.461 -10.783 -6.737 1.00 94.44 179 GLN A CA 1
ATOM 1420 C C . GLN A 1 179 ? 3.180 -10.511 -5.253 1.00 94.44 179 GLN A C 1
ATOM 1422 O O . GLN A 1 179 ? 2.035 -10.241 -4.883 1.00 94.44 179 GLN A O 1
ATOM 1427 N N . LEU A 1 180 ? 4.209 -10.528 -4.398 1.00 95.25 180 LEU A N 1
ATOM 1428 C CA . LEU A 1 180 ? 4.066 -10.157 -2.988 1.00 95.25 180 LEU A CA 1
ATOM 1429 C C . LEU A 1 180 ? 3.641 -8.694 -2.817 1.00 95.25 180 LEU A C 1
ATOM 1431 O O . LEU A 1 180 ? 2.809 -8.390 -1.963 1.00 95.25 180 LEU A O 1
ATOM 1435 N N . TRP A 1 181 ? 4.184 -7.781 -3.621 1.00 96.44 181 TRP A N 1
ATOM 1436 C CA . TRP A 1 181 ? 3.755 -6.385 -3.613 1.00 96.44 181 TRP A CA 1
ATOM 1437 C C . TRP A 1 181 ? 2.315 -6.214 -4.085 1.00 96.44 181 TRP A C 1
ATOM 1439 O O . TRP A 1 181 ? 1.534 -5.572 -3.386 1.00 96.44 181 TRP A O 1
ATOM 1449 N N . LEU A 1 182 ? 1.925 -6.851 -5.190 1.00 96.38 182 LEU A N 1
ATOM 1450 C CA . LEU A 1 182 ? 0.540 -6.829 -5.668 1.00 96.38 182 LEU A CA 1
ATOM 1451 C C . LEU A 1 182 ? -0.436 -7.307 -4.582 1.00 96.38 182 LEU A C 1
ATOM 1453 O O . LEU A 1 182 ? -1.462 -6.673 -4.352 1.00 96.38 182 LEU A O 1
ATOM 1457 N N . GLN A 1 183 ? -0.095 -8.368 -3.844 1.00 97.38 183 GLN A N 1
ATOM 1458 C CA . GLN A 1 183 ? -0.906 -8.842 -2.716 1.00 97.38 183 GLN A CA 1
ATOM 1459 C C . GLN A 1 183 ? -1.011 -7.816 -1.579 1.00 97.38 183 GLN A C 1
ATOM 1461 O O . GLN A 1 183 ? -2.100 -7.635 -1.025 1.00 97.38 183 GLN A O 1
ATOM 1466 N N . ARG A 1 184 ? 0.087 -7.131 -1.227 1.00 97.44 184 ARG A N 1
ATOM 1467 C CA . ARG A 1 184 ? 0.088 -6.076 -0.197 1.00 97.44 184 ARG A CA 1
ATOM 1468 C C . ARG A 1 184 ? -0.805 -4.910 -0.588 1.00 97.44 184 ARG A C 1
ATOM 1470 O O . ARG A 1 184 ? -1.672 -4.524 0.194 1.00 97.44 184 ARG A O 1
ATOM 1477 N N . ILE A 1 185 ? -0.619 -4.386 -1.798 1.00 97.19 185 ILE A N 1
ATOM 1478 C CA . ILE A 1 185 ? -1.389 -3.250 -2.310 1.00 97.19 185 ILE A CA 1
ATOM 1479 C C . ILE A 1 185 ? -2.867 -3.622 -2.433 1.00 97.19 185 ILE A C 1
ATOM 1481 O O . ILE A 1 185 ? -3.729 -2.874 -1.974 1.00 97.19 185 ILE A O 1
ATOM 1485 N N . PHE A 1 186 ? -3.172 -4.816 -2.947 1.00 96.94 186 PHE A N 1
ATOM 1486 C CA . PHE A 1 186 ? -4.541 -5.319 -3.016 1.00 96.94 186 PHE A CA 1
ATOM 1487 C C . PHE A 1 186 ? -5.182 -5.424 -1.626 1.00 96.94 186 PHE A C 1
ATOM 1489 O O . PHE A 1 186 ? -6.301 -4.962 -1.417 1.00 96.94 186 PHE A O 1
ATOM 1496 N N . SER A 1 187 ? -4.459 -5.963 -0.641 1.00 96.88 187 SER A N 1
ATOM 1497 C CA . SER A 1 187 ? -4.950 -6.079 0.738 1.00 96.88 187 SER A CA 1
ATOM 1498 C C . SER A 1 187 ? -5.183 -4.714 1.393 1.00 96.88 187 SER A C 1
ATOM 1500 O O . SER A 1 187 ? -6.179 -4.530 2.097 1.00 96.88 187 SER A O 1
ATOM 1502 N N . LEU A 1 188 ? -4.293 -3.744 1.151 1.00 96.56 188 LEU A N 1
ATOM 1503 C CA . LEU A 1 188 ? -4.462 -2.370 1.628 1.00 96.56 188 LEU A CA 1
ATOM 1504 C C . LEU A 1 188 ? -5.713 -1.746 1.011 1.00 96.56 188 LEU A C 1
ATOM 1506 O O . LEU A 1 188 ? -6.537 -1.178 1.728 1.00 96.56 188 LEU A O 1
ATOM 1510 N N . TRP A 1 189 ? -5.881 -1.906 -0.300 1.00 96.06 189 TRP A N 1
ATOM 1511 C CA . TRP A 1 189 ? -7.028 -1.385 -1.027 1.00 96.06 189 TRP A CA 1
ATOM 1512 C C . TRP A 1 189 ? -8.351 -1.931 -0.482 1.00 96.06 189 TRP A C 1
ATOM 1514 O O . TRP A 1 189 ? -9.271 -1.154 -0.228 1.00 96.06 189 TRP A O 1
ATOM 1524 N N . LEU A 1 190 ? -8.436 -3.234 -0.188 1.00 94.50 190 LEU A N 1
ATOM 1525 C CA . LEU A 1 190 ? -9.616 -3.819 0.459 1.00 94.50 190 LEU A CA 1
ATOM 1526 C C . LEU A 1 190 ? -9.911 -3.181 1.819 1.00 94.50 190 LEU A C 1
ATOM 1528 O O . LEU A 1 190 ? -11.055 -2.804 2.078 1.00 94.50 190 LEU A O 1
ATOM 1532 N N . LYS A 1 191 ? -8.888 -3.005 2.670 1.00 93.81 191 LYS A N 1
ATOM 1533 C CA . LYS A 1 191 ? -9.062 -2.340 3.971 1.00 93.81 191 LYS A CA 1
ATOM 1534 C C . LYS A 1 191 ? -9.582 -0.908 3.818 1.00 93.81 191 LYS A C 1
ATOM 1536 O O . LYS A 1 191 ? -10.395 -0.473 4.632 1.00 93.81 191 LYS A O 1
ATOM 1541 N N . ARG A 1 192 ? -9.143 -0.182 2.786 1.00 92.50 192 ARG A N 1
ATOM 1542 C CA . ARG A 1 192 ? -9.598 1.190 2.509 1.00 92.50 192 ARG A CA 1
ATOM 1543 C C . ARG A 1 192 ? -11.021 1.236 1.957 1.00 92.50 192 ARG A C 1
ATOM 1545 O O . ARG A 1 192 ? -11.820 2.048 2.426 1.00 92.50 192 ARG A O 1
ATOM 1552 N N . ILE A 1 193 ? -11.395 0.303 1.076 1.00 91.88 193 ILE A N 1
ATOM 1553 C CA . ILE A 1 193 ? -12.790 0.131 0.635 1.00 91.88 193 ILE A CA 1
ATOM 1554 C C . ILE A 1 193 ? -13.710 -0.108 1.841 1.00 91.88 193 ILE A C 1
ATOM 1556 O O . ILE A 1 193 ? -14.762 0.529 1.944 1.00 91.88 193 ILE A O 1
ATOM 1560 N N . ASP A 1 194 ? -13.307 -0.984 2.763 1.00 90.06 194 ASP A N 1
ATOM 1561 C CA . ASP A 1 194 ? -14.073 -1.297 3.976 1.00 90.06 194 ASP A CA 1
ATOM 1562 C C . ASP A 1 194 ? -14.194 -0.100 4.924 1.00 90.06 194 ASP A C 1
ATOM 1564 O O . ASP A 1 194 ? -15.216 0.072 5.588 1.00 90.06 194 ASP A O 1
ATOM 1568 N N . ALA A 1 195 ? -13.179 0.766 4.947 1.00 89.50 195 ALA A N 1
ATOM 1569 C CA . ALA A 1 195 ? -13.196 2.035 5.668 1.00 89.50 195 ALA A CA 1
ATOM 1570 C C . ALA A 1 195 ? -13.966 3.153 4.934 1.00 89.50 195 ALA A C 1
ATOM 1572 O O . ALA A 1 195 ? -13.998 4.286 5.417 1.00 89.50 195 ALA A O 1
ATOM 1573 N N . HIS A 1 196 ? -14.588 2.860 3.786 1.00 85.44 196 HIS A N 1
ATOM 1574 C CA . HIS A 1 196 ? -15.253 3.832 2.909 1.00 85.44 196 HIS A CA 1
ATOM 1575 C C . HIS A 1 196 ? -14.334 4.941 2.377 1.00 85.44 196 HIS A C 1
ATOM 1577 O O . HIS A 1 196 ? -14.797 6.020 2.001 1.00 85.44 196 HIS A O 1
ATOM 1583 N N . GLN A 1 197 ? -13.037 4.660 2.302 1.00 81.19 197 GLN A N 1
ATOM 1584 C CA . GLN A 1 197 ? -12.042 5.494 1.645 1.00 81.19 197 GLN A CA 1
ATOM 1585 C C . GLN A 1 197 ? -11.942 5.021 0.194 1.00 81.19 197 GLN A C 1
ATOM 1587 O O . GLN A 1 197 ? -11.236 4.067 -0.127 1.00 81.19 197 GLN A O 1
ATOM 1592 N N . ALA A 1 198 ? -12.749 5.625 -0.680 1.00 67.69 198 ALA A N 1
ATOM 1593 C CA . ALA A 1 198 ? -12.711 5.327 -2.106 1.00 67.69 198 ALA A CA 1
ATOM 1594 C C . ALA A 1 198 ? -11.449 5.948 -2.715 1.00 67.69 198 ALA A C 1
ATOM 1596 O O . ALA A 1 198 ? -11.447 7.116 -3.095 1.00 67.69 198 ALA A O 1
ATOM 1597 N N . GLU A 1 199 ? -10.379 5.164 -2.774 1.00 76.50 199 GLU A N 1
ATOM 1598 C CA . GLU A 1 199 ? -9.131 5.562 -3.412 1.00 76.50 199 GLU A CA 1
ATOM 1599 C C . GLU A 1 199 ? -8.996 4.919 -4.782 1.00 76.50 199 GLU A C 1
ATOM 1601 O O . GLU A 1 199 ? -8.944 3.695 -4.914 1.00 76.50 199 GLU A O 1
ATOM 1606 N N . GLU A 1 200 ? -8.943 5.774 -5.798 1.00 82.88 200 GLU A N 1
ATOM 1607 C CA . GLU A 1 200 ? -8.755 5.374 -7.194 1.00 82.88 200 GLU A CA 1
ATOM 1608 C C . GLU A 1 200 ? -7.283 5.050 -7.501 1.00 82.88 200 GLU A C 1
ATOM 1610 O O . GLU A 1 200 ? -7.009 4.266 -8.401 1.00 82.88 200 GLU A O 1
ATOM 1615 N N . HIS A 1 201 ? -6.353 5.548 -6.680 1.00 89.56 201 HIS A N 1
ATOM 1616 C CA . HIS A 1 201 ? -4.915 5.421 -6.910 1.00 89.56 201 HIS A CA 1
ATOM 1617 C C . HIS A 1 201 ? -4.358 4.002 -6.696 1.00 89.56 201 HIS A C 1
ATOM 1619 O O . HIS A 1 201 ? -3.550 3.531 -7.488 1.00 89.56 201 HIS A O 1
ATOM 1625 N N . LEU A 1 202 ? -4.798 3.274 -5.659 1.00 93.44 202 LEU A N 1
ATOM 1626 C CA . LEU A 1 202 ? -4.301 1.909 -5.408 1.00 93.44 202 LEU A CA 1
ATOM 1627 C C . LEU A 1 202 ? -4.646 0.922 -6.546 1.00 93.44 202 LEU A C 1
ATOM 1629 O O . LEU A 1 202 ? -3.772 0.143 -6.927 1.00 93.44 202 LEU A O 1
ATOM 1633 N N . PRO A 1 203 ? -5.870 0.931 -7.116 1.00 93.44 203 PRO A N 1
ATOM 1634 C CA . PRO A 1 203 ? -6.181 0.204 -8.347 1.00 93.44 203 PRO A CA 1
ATOM 1635 C C . PRO A 1 203 ? -5.261 0.536 -9.518 1.00 93.44 203 PRO A C 1
ATOM 1637 O O . PRO A 1 203 ? -4.812 -0.376 -10.205 1.00 93.44 203 PRO A O 1
ATOM 1640 N N . GLU A 1 204 ? -4.986 1.819 -9.747 1.00 92.69 204 GLU A N 1
ATOM 1641 C CA . GLU A 1 204 ? -4.111 2.262 -10.835 1.00 92.69 204 GLU A CA 1
ATOM 1642 C C . GLU A 1 204 ? -2.697 1.711 -10.641 1.00 92.69 204 GLU A C 1
ATOM 1644 O O . GLU A 1 204 ? -2.189 1.033 -11.529 1.00 92.69 204 GLU A O 1
ATOM 1649 N N . MET A 1 205 ? -2.133 1.848 -9.438 1.00 93.44 205 MET A N 1
ATOM 1650 C CA . MET A 1 205 ? -0.822 1.289 -9.098 1.00 93.44 205 MET A CA 1
ATOM 1651 C C . MET A 1 205 ? -0.777 -0.239 -9.292 1.00 93.44 205 MET A C 1
ATOM 1653 O O . MET A 1 205 ? 0.190 -0.768 -9.834 1.00 93.44 205 MET A O 1
ATOM 1657 N N . LEU A 1 206 ? -1.837 -0.977 -8.923 1.00 94.25 206 LEU A N 1
ATOM 1658 C CA . LEU A 1 206 ? -1.926 -2.420 -9.202 1.00 94.25 206 LEU A CA 1
ATOM 1659 C C . LEU A 1 206 ? -1.861 -2.730 -10.703 1.00 94.25 206 LEU A C 1
ATOM 1661 O O . LEU A 1 206 ? -1.228 -3.712 -11.082 1.00 94.25 206 LEU A O 1
ATOM 1665 N N . LEU A 1 207 ? -2.530 -1.937 -11.543 1.00 92.25 207 LEU A N 1
ATOM 1666 C CA . LEU A 1 207 ? -2.549 -2.132 -12.995 1.00 92.25 207 LEU A CA 1
ATOM 1667 C C . LEU A 1 207 ? -1.219 -1.749 -13.645 1.00 92.25 207 LEU A C 1
ATOM 1669 O O . LEU A 1 207 ? -0.783 -2.439 -14.561 1.00 92.25 207 LEU A O 1
ATOM 1673 N N . GLU A 1 208 ? -0.577 -0.682 -13.173 1.00 90.69 208 GLU A N 1
ATOM 1674 C CA . GLU A 1 208 ? 0.725 -0.232 -13.672 1.00 90.69 208 GLU A CA 1
ATOM 1675 C C . GLU A 1 208 ? 1.840 -1.219 -13.329 1.00 90.69 208 GLU A C 1
ATOM 1677 O O . GLU A 1 208 ? 2.705 -1.502 -14.157 1.00 90.69 208 GLU A O 1
ATOM 1682 N N . MET A 1 209 ? 1.789 -1.796 -12.128 1.00 90.88 209 MET A N 1
ATOM 1683 C CA . MET A 1 209 ? 2.762 -2.787 -11.684 1.00 90.88 209 MET A CA 1
ATOM 1684 C C . MET A 1 209 ? 2.562 -4.172 -12.292 1.00 90.88 209 MET A C 1
ATOM 1686 O O . MET A 1 209 ? 3.519 -4.948 -12.348 1.00 90.88 209 MET A O 1
ATOM 1690 N N . ALA A 1 210 ? 1.326 -4.543 -12.631 1.00 89.69 210 ALA A N 1
ATOM 1691 C CA . ALA A 1 210 ? 0.999 -5.905 -13.024 1.00 89.69 210 ALA A CA 1
ATOM 1692 C C . ALA A 1 210 ? 1.440 -6.209 -14.454 1.00 89.69 210 ALA A C 1
ATOM 1694 O O . ALA A 1 210 ? 1.067 -5.543 -15.418 1.00 89.69 210 ALA A O 1
ATOM 1695 N N . TRP A 1 211 ? 2.177 -7.303 -14.595 1.00 87.81 211 TRP A N 1
ATOM 1696 C CA . TRP A 1 211 ? 2.547 -7.858 -15.884 1.00 87.81 211 TRP A CA 1
ATOM 1697 C C . TRP A 1 211 ? 1.537 -8.910 -16.335 1.00 87.81 211 TRP A C 1
ATOM 1699 O O . TRP A 1 211 ? 0.715 -9.390 -15.553 1.00 87.81 211 TRP A O 1
ATOM 1709 N N . HIS A 1 212 ? 1.620 -9.326 -17.604 1.00 86.00 212 HIS A N 1
ATOM 1710 C CA . HIS A 1 212 ? 0.749 -10.375 -18.150 1.00 86.00 212 HIS A CA 1
ATOM 1711 C C . HIS A 1 212 ? 0.746 -11.660 -17.303 1.00 86.00 212 HIS A C 1
ATOM 1713 O O . HIS A 1 212 ? -0.296 -12.299 -17.169 1.00 86.00 212 HIS A O 1
ATOM 1719 N N . GLU A 1 213 ? 1.882 -12.010 -16.698 1.00 89.00 213 GLU A N 1
ATOM 1720 C CA . GLU A 1 213 ? 2.023 -13.176 -15.818 1.00 89.00 213 GLU A CA 1
ATOM 1721 C C . GLU A 1 213 ? 1.373 -13.006 -14.435 1.00 89.00 213 GLU A C 1
ATOM 1723 O O . GLU A 1 213 ? 1.022 -14.001 -13.805 1.00 89.00 213 GLU A O 1
ATOM 1728 N N . ASP A 1 214 ? 1.116 -11.773 -13.989 1.00 92.25 214 ASP A N 1
ATOM 1729 C CA . ASP A 1 214 ? 0.463 -11.495 -12.702 1.00 92.25 214 ASP A CA 1
ATOM 1730 C C . ASP A 1 214 ? -1.061 -11.395 -12.810 1.00 92.25 214 ASP A C 1
ATOM 1732 O O . ASP A 1 214 ? -1.771 -11.462 -11.803 1.00 92.25 214 ASP A O 1
ATOM 1736 N N . VAL A 1 215 ? -1.596 -11.254 -14.028 1.00 92.00 215 VAL A N 1
ATOM 1737 C CA . VAL A 1 215 ? -3.045 -11.172 -14.269 1.00 92.00 215 VAL A CA 1
ATOM 1738 C C . VAL A 1 215 ? -3.798 -12.359 -13.648 1.00 92.00 215 VAL A C 1
ATOM 1740 O O . VAL A 1 215 ? -4.804 -12.117 -12.974 1.00 92.00 215 VAL A O 1
ATOM 1743 N N . PRO A 1 216 ? -3.343 -13.626 -13.777 1.00 94.69 216 PRO A N 1
ATOM 1744 C CA . PRO A 1 216 ? -3.990 -14.756 -13.111 1.00 94.69 216 PRO A CA 1
ATOM 1745 C C . PRO A 1 216 ? -4.027 -14.626 -11.582 1.00 94.69 216 PRO A C 1
ATOM 1747 O O . PRO A 1 216 ? -5.026 -15.003 -10.969 1.00 94.69 216 PRO A O 1
ATOM 1750 N N . LEU A 1 217 ? -2.977 -14.073 -10.960 1.00 95.38 217 LEU A N 1
ATOM 1751 C CA . LEU A 1 217 ? -2.940 -13.836 -9.514 1.00 95.38 217 LEU A CA 1
ATOM 1752 C C . LEU A 1 217 ? -3.992 -12.798 -9.109 1.00 95.38 217 LEU A C 1
ATOM 1754 O O . LEU A 1 217 ? -4.775 -13.051 -8.194 1.00 95.38 217 LEU A O 1
ATOM 1758 N N . LEU A 1 218 ? -4.051 -11.655 -9.797 1.00 95.12 218 LEU A N 1
ATOM 1759 C CA . LEU A 1 218 ? -5.033 -10.608 -9.498 1.00 95.12 218 LEU A CA 1
ATOM 1760 C C . LEU A 1 218 ? -6.471 -11.101 -9.697 1.00 95.12 218 LEU A C 1
ATOM 1762 O O . LEU A 1 218 ? -7.337 -10.847 -8.858 1.00 95.12 218 LEU A O 1
ATOM 1766 N N . GLN A 1 219 ? -6.725 -11.869 -10.761 1.00 94.50 219 GLN A N 1
ATOM 1767 C CA . GLN A 1 219 ? -8.021 -12.514 -10.979 1.00 94.50 219 GLN A C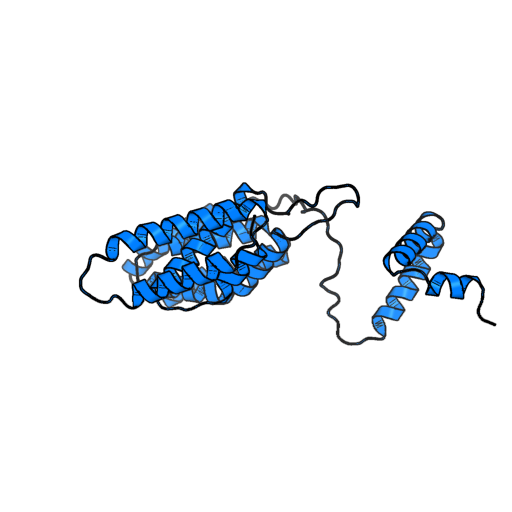A 1
ATOM 1768 C C . GLN A 1 219 ? -8.370 -13.486 -9.849 1.00 94.50 219 GLN A C 1
ATOM 1770 O O . GLN A 1 219 ? -9.507 -13.479 -9.376 1.00 94.50 219 GLN A O 1
ATOM 1775 N N . TYR A 1 220 ? -7.412 -14.300 -9.402 1.00 95.69 220 TYR A N 1
ATOM 1776 C CA . TYR A 1 220 ? -7.609 -15.224 -8.289 1.00 95.69 220 TYR A CA 1
ATOM 1777 C C . TYR A 1 220 ? -7.973 -14.482 -6.994 1.00 95.69 220 TYR A C 1
ATOM 1779 O O . TYR A 1 220 ? -8.977 -14.820 -6.367 1.00 95.69 220 TYR A O 1
ATOM 1787 N N . LEU A 1 221 ? -7.219 -13.437 -6.634 1.00 95.62 221 LEU A N 1
ATOM 1788 C CA . LEU A 1 221 ? -7.474 -12.628 -5.436 1.00 95.62 221 LEU A CA 1
ATOM 1789 C C . LEU A 1 221 ? -8.868 -11.981 -5.479 1.00 95.62 221 LEU A C 1
ATOM 1791 O O . LEU A 1 221 ? -9.636 -12.088 -4.523 1.00 95.62 221 LEU A O 1
ATOM 1795 N N . LEU A 1 222 ? -9.242 -11.382 -6.613 1.00 94.50 222 LEU A N 1
ATOM 1796 C CA . LEU A 1 222 ? -10.570 -10.791 -6.808 1.00 94.50 222 LEU A CA 1
ATOM 1797 C C . LEU A 1 222 ? -11.690 -11.823 -6.696 1.00 94.50 222 LEU A C 1
ATOM 1799 O O . LEU A 1 222 ? -12.700 -11.576 -6.040 1.00 94.50 222 LEU A O 1
ATOM 1803 N N . GLN A 1 223 ? -11.534 -12.979 -7.340 1.00 93.19 223 GLN A N 1
ATOM 1804 C CA . GLN A 1 223 ? -12.544 -14.032 -7.306 1.00 93.19 223 GLN A CA 1
ATOM 1805 C C . GLN A 1 223 ? -12.707 -14.609 -5.901 1.00 93.19 223 GLN A C 1
ATOM 1807 O O . GLN A 1 223 ? -13.840 -14.841 -5.481 1.00 93.19 223 GLN A O 1
ATOM 1812 N N . GLN A 1 224 ? -11.609 -14.800 -5.166 1.00 94.00 224 GLN A N 1
ATOM 1813 C CA . GLN A 1 224 ? -11.645 -15.245 -3.776 1.00 94.00 224 GLN A CA 1
ATOM 1814 C C . GLN A 1 224 ? -12.464 -14.274 -2.910 1.00 94.00 224 GLN A C 1
ATOM 1816 O O . GLN A 1 224 ? -13.329 -14.710 -2.148 1.00 94.00 224 GLN A O 1
ATOM 1821 N N . GLU A 1 225 ? -12.259 -12.968 -3.081 1.00 92.50 225 GLU A N 1
ATOM 1822 C CA . GLU A 1 225 ? -12.984 -11.929 -2.341 1.00 92.50 225 GLU A CA 1
ATOM 1823 C C . GLU A 1 225 ? -14.453 -11.783 -2.757 1.00 92.50 225 GLU A C 1
ATOM 1825 O O . GLU A 1 225 ? -15.337 -11.583 -1.921 1.00 92.50 225 GLU A O 1
ATOM 1830 N N . LEU A 1 226 ? -14.765 -11.926 -4.045 1.00 89.62 226 LEU A N 1
ATOM 1831 C CA . LEU A 1 226 ? -16.149 -11.913 -4.527 1.00 89.62 226 LEU A CA 1
ATOM 1832 C C . LEU A 1 226 ? -16.928 -13.149 -4.044 1.00 89.62 226 LEU A C 1
ATOM 1834 O O . LEU A 1 226 ? -18.110 -13.054 -3.704 1.00 89.62 226 LEU A O 1
ATOM 1838 N N . GLN A 1 227 ? -16.273 -14.310 -3.973 1.00 88.62 227 GLN A N 1
ATOM 1839 C CA . GLN A 1 227 ? -16.879 -15.543 -3.465 1.00 88.62 227 GLN A CA 1
ATOM 1840 C C . GLN A 1 227 ? -17.079 -15.511 -1.947 1.00 88.62 227 GLN A C 1
ATOM 1842 O O . GLN A 1 227 ? -18.133 -15.938 -1.470 1.00 88.62 227 GLN A O 1
ATOM 1847 N N . SER A 1 228 ? -16.110 -14.989 -1.185 1.00 85.00 228 SER A N 1
ATOM 1848 C CA . SER A 1 228 ? -16.245 -14.828 0.270 1.00 85.00 228 SER A CA 1
ATOM 1849 C C . SER A 1 228 ? -17.421 -13.905 0.612 1.00 85.00 228 SER A C 1
ATOM 1851 O O . SER A 1 228 ? -18.232 -14.220 1.486 1.00 85.00 228 SER A O 1
ATOM 1853 N N . SER A 1 229 ? -17.582 -12.839 -0.171 1.00 75.25 229 SER A N 1
ATOM 1854 C CA . SER A 1 229 ? -18.680 -11.875 -0.098 1.00 75.25 229 SER A CA 1
ATOM 1855 C C . SER A 1 229 ? -20.052 -12.524 -0.374 1.00 75.25 229 SER A C 1
ATOM 1857 O O . SER A 1 229 ? -21.009 -12.345 0.382 1.00 75.25 229 SER A O 1
ATOM 1859 N N . ALA A 1 230 ? -20.166 -13.386 -1.392 1.00 69.81 230 ALA A N 1
ATOM 1860 C CA . ALA A 1 230 ? -21.432 -14.046 -1.748 1.00 69.81 230 ALA A CA 1
ATOM 1861 C C . ALA A 1 230 ? -22.050 -14.895 -0.612 1.00 69.81 230 ALA A C 1
ATOM 1863 O O . ALA A 1 230 ? -23.271 -15.062 -0.554 1.00 69.81 230 ALA A O 1
ATOM 1864 N N . SER A 1 231 ? -21.235 -15.391 0.325 1.00 69.12 231 SER A N 1
ATOM 1865 C CA . SER A 1 231 ? -21.704 -16.144 1.497 1.00 69.12 231 SER A CA 1
ATOM 1866 C C . SER A 1 231 ? -22.616 -15.308 2.415 1.00 69.12 231 SER A C 1
ATOM 1868 O O . SER A 1 231 ? -23.607 -15.816 2.951 1.00 69.12 231 SER A O 1
ATOM 1870 N N . TYR A 1 232 ? -22.358 -14.000 2.528 1.00 62.34 232 TYR A N 1
ATOM 1871 C CA . TYR A 1 232 ? -23.086 -13.075 3.407 1.00 62.34 232 TYR A CA 1
ATOM 1872 C C . TYR A 1 232 ? -24.429 -12.588 2.834 1.00 62.34 232 TYR A C 1
ATOM 1874 O O . TYR A 1 232 ? -25.252 -12.034 3.567 1.00 62.34 232 TYR A O 1
ATOM 1882 N N . ALA A 1 233 ? -24.709 -12.856 1.553 1.00 56.22 233 ALA A N 1
ATOM 1883 C CA . ALA A 1 233 ? -25.913 -12.398 0.851 1.00 56.22 233 ALA A CA 1
ATOM 1884 C C . ALA A 1 233 ? -27.239 -13.011 1.360 1.00 56.22 233 ALA A C 1
ATOM 1886 O O . ALA A 1 233 ? -28.314 -12.567 0.963 1.00 56.22 233 ALA A O 1
ATOM 1887 N N . HIS A 1 234 ? -27.191 -14.007 2.252 1.00 57.81 234 HIS A N 1
ATOM 1888 C CA . HIS A 1 234 ? -28.379 -14.635 2.851 1.00 57.81 234 HIS A CA 1
ATOM 1889 C C . HIS A 1 234 ? -28.960 -13.850 4.044 1.00 57.81 234 HIS A C 1
ATOM 1891 O O . HIS A 1 234 ? -29.943 -14.281 4.651 1.00 57.81 234 HIS A O 1
ATOM 1897 N N . SER A 1 235 ? -28.371 -12.704 4.399 1.00 59.56 235 SER A N 1
ATOM 1898 C CA . SER A 1 235 ? -28.940 -11.791 5.389 1.00 59.56 235 SER A CA 1
ATOM 1899 C C . SER A 1 235 ? -30.056 -10.955 4.751 1.00 59.56 235 SER A C 1
ATOM 1901 O O . SER A 1 235 ? -29.833 -10.256 3.770 1.00 59.56 235 SER A O 1
ATOM 1903 N N . ASN A 1 236 ? -31.265 -10.978 5.323 1.00 59.19 236 ASN A N 1
ATOM 1904 C CA . ASN A 1 236 ? -32.432 -10.205 4.853 1.00 59.19 236 ASN A CA 1
ATOM 1905 C C . ASN A 1 236 ? -32.275 -8.668 4.981 1.00 59.19 236 ASN A C 1
ATOM 1907 O O . ASN A 1 236 ? -33.244 -7.930 4.796 1.00 59.19 236 ASN A O 1
ATOM 1911 N N . ILE A 1 237 ? -31.086 -8.174 5.330 1.00 67.25 237 ILE A N 1
ATOM 1912 C CA . ILE A 1 237 ? -30.771 -6.755 5.493 1.00 67.25 237 ILE A CA 1
ATOM 1913 C C . ILE A 1 237 ? -29.904 -6.322 4.310 1.00 67.25 237 ILE A C 1
ATOM 1915 O O . ILE A 1 237 ? -28.890 -6.945 4.009 1.00 67.25 237 ILE A O 1
ATOM 1919 N N . VAL A 1 238 ? -30.306 -5.238 3.647 1.00 66.62 238 VAL A N 1
ATOM 1920 C CA . VAL A 1 238 ? -29.527 -4.618 2.571 1.00 66.62 238 VAL A CA 1
ATOM 1921 C C . VAL A 1 238 ? -28.261 -4.005 3.171 1.00 66.62 238 VAL A C 1
ATOM 1923 O O . VAL A 1 238 ? -28.320 -2.947 3.794 1.00 66.62 238 VAL A O 1
ATOM 1926 N N . ASP A 1 239 ? -27.126 -4.674 2.985 1.00 78.38 239 ASP A N 1
ATOM 1927 C CA . ASP A 1 239 ? -25.810 -4.157 3.355 1.00 78.38 239 ASP A CA 1
ATOM 1928 C C . ASP A 1 239 ? -25.227 -3.335 2.191 1.00 78.38 239 ASP A C 1
ATOM 1930 O O . ASP A 1 239 ? -24.704 -3.866 1.205 1.00 78.38 239 ASP A O 1
ATOM 1934 N N . PHE A 1 240 ? -25.377 -2.011 2.278 1.00 80.19 240 PHE A N 1
ATOM 1935 C CA . PHE A 1 240 ? -24.872 -1.076 1.270 1.00 80.19 240 PHE A CA 1
ATOM 1936 C C . PHE A 1 240 ? -23.343 -1.083 1.170 1.00 80.19 240 PHE A C 1
ATOM 1938 O O . PHE A 1 240 ? -22.815 -0.892 0.072 1.00 80.19 240 PHE A O 1
ATOM 1945 N N . SER A 1 241 ? -22.638 -1.338 2.275 1.00 81.88 241 SER A N 1
ATOM 1946 C CA . SER A 1 241 ? -21.176 -1.410 2.304 1.00 81.88 241 SER A CA 1
ATOM 1947 C C . SER A 1 241 ? -20.696 -2.604 1.487 1.00 81.88 241 SER A C 1
ATOM 1949 O O . SER A 1 241 ? -19.867 -2.457 0.587 1.00 81.88 241 SER A O 1
ATOM 1951 N N . HIS A 1 242 ? -21.325 -3.760 1.695 1.00 82.12 242 HIS A N 1
ATOM 1952 C CA . HIS A 1 242 ? -21.051 -4.971 0.929 1.00 82.12 242 HIS A CA 1
ATOM 1953 C C . HIS A 1 242 ? -21.347 -4.807 -0.571 1.00 82.12 242 HIS A C 1
ATOM 1955 O O . HIS A 1 242 ? -20.552 -5.205 -1.428 1.00 82.12 242 HIS A O 1
ATOM 1961 N N . GLN A 1 243 ? -22.490 -4.204 -0.918 1.00 84.56 243 GLN A N 1
ATOM 1962 C CA . GLN A 1 243 ? -22.839 -3.943 -2.319 1.00 84.56 243 GLN A CA 1
ATOM 1963 C C . GLN A 1 243 ? -21.856 -2.978 -2.988 1.00 84.56 243 GLN A C 1
ATOM 1965 O O . GLN A 1 243 ? -21.503 -3.182 -4.149 1.00 84.56 243 GLN A O 1
ATOM 1970 N N . SER A 1 244 ? -21.407 -1.943 -2.271 1.00 87.06 244 SER A N 1
ATOM 1971 C CA . SER A 1 244 ? -20.405 -1.000 -2.773 1.00 87.06 244 SER A CA 1
ATOM 1972 C C . SER A 1 244 ? -19.072 -1.699 -3.034 1.00 87.06 244 SER A C 1
ATOM 1974 O O . SER A 1 244 ? -18.550 -1.595 -4.143 1.00 87.06 244 SER A O 1
ATOM 1976 N N . ARG A 1 245 ? -18.570 -2.481 -2.066 1.00 89.19 245 ARG A N 1
ATOM 1977 C CA . ARG A 1 245 ? -17.346 -3.284 -2.219 1.00 89.19 245 ARG A CA 1
ATOM 1978 C C . ARG A 1 245 ? -17.432 -4.206 -3.430 1.00 89.19 245 ARG A C 1
ATOM 1980 O O . ARG A 1 245 ? -16.565 -4.157 -4.294 1.00 89.19 245 ARG A O 1
ATOM 1987 N N . THR A 1 246 ? -18.514 -4.978 -3.539 1.00 90.25 246 THR A N 1
ATOM 1988 C CA . THR A 1 246 ? -18.724 -5.915 -4.658 1.00 90.25 246 THR A CA 1
ATOM 1989 C C . THR A 1 246 ? -18.657 -5.194 -6.006 1.00 90.25 246 THR A C 1
ATOM 1991 O O . THR A 1 246 ? -17.937 -5.627 -6.899 1.00 90.25 246 THR A O 1
ATOM 1994 N N . ARG A 1 247 ? -19.343 -4.051 -6.149 1.00 90.81 247 ARG A N 1
ATOM 1995 C CA . ARG A 1 247 ? -19.338 -3.271 -7.399 1.00 90.81 247 ARG A CA 1
ATOM 1996 C C . ARG A 1 247 ? -17.958 -2.729 -7.758 1.00 90.81 247 ARG A C 1
ATOM 1998 O O . ARG A 1 247 ? -17.616 -2.712 -8.937 1.00 90.81 247 ARG A O 1
ATOM 2005 N N . ILE A 1 248 ? -17.193 -2.267 -6.770 1.00 92.06 248 ILE A N 1
ATOM 2006 C CA . ILE A 1 248 ? -15.830 -1.763 -6.979 1.00 92.06 248 ILE A CA 1
ATOM 2007 C C . ILE A 1 248 ? -14.927 -2.898 -7.483 1.00 92.06 248 ILE A C 1
ATOM 2009 O O . ILE A 1 248 ? -14.264 -2.738 -8.506 1.00 92.06 248 ILE A O 1
ATOM 2013 N N . LEU A 1 249 ? -14.977 -4.068 -6.839 1.00 92.81 249 LEU A N 1
ATOM 2014 C CA . LEU A 1 249 ? -14.193 -5.239 -7.245 1.00 92.81 249 LEU A CA 1
ATOM 2015 C C . LEU A 1 249 ? -14.594 -5.754 -8.635 1.00 92.81 249 LEU A C 1
ATOM 2017 O O . LEU A 1 249 ? -13.734 -6.061 -9.455 1.00 92.81 249 LEU A O 1
ATOM 2021 N N . GLU A 1 250 ? -15.892 -5.799 -8.943 1.00 92.50 250 GLU A N 1
ATOM 2022 C CA . GLU A 1 250 ? -16.386 -6.168 -10.276 1.00 92.50 250 GLU A CA 1
ATOM 2023 C C . GLU A 1 250 ? -15.980 -5.168 -11.365 1.00 92.50 250 GLU A C 1
ATOM 2025 O O . GLU A 1 250 ? -15.795 -5.565 -12.517 1.00 92.50 250 GLU A O 1
ATOM 2030 N N . LYS A 1 251 ? -15.888 -3.870 -11.039 1.00 92.94 251 LYS A N 1
ATOM 2031 C CA . LYS A 1 251 ? -15.399 -2.844 -11.969 1.00 92.94 251 LYS A CA 1
ATOM 2032 C C . LYS A 1 251 ? -13.926 -3.095 -12.284 1.00 92.94 251 LYS A C 1
ATOM 2034 O O . LYS A 1 251 ? -13.589 -3.221 -13.455 1.00 92.94 251 LYS A O 1
ATOM 2039 N N . PHE A 1 252 ? -13.100 -3.264 -11.257 1.00 93.12 252 PHE A N 1
ATOM 2040 C CA . PHE A 1 252 ? -11.670 -3.520 -11.415 1.00 93.12 252 PHE A CA 1
ATOM 2041 C C . PHE A 1 252 ? -11.380 -4.832 -12.161 1.00 93.12 252 PHE A C 1
ATOM 2043 O O . PHE A 1 252 ? -10.538 -4.873 -13.051 1.00 93.12 252 PHE A O 1
ATOM 2050 N N . LEU A 1 253 ? -12.156 -5.893 -11.907 1.00 91.75 253 LEU A N 1
ATOM 2051 C CA . LEU A 1 253 ? -12.044 -7.155 -12.650 1.00 91.75 253 LEU A CA 1
ATOM 2052 C C . LEU A 1 253 ? -12.226 -6.977 -14.170 1.00 91.75 253 LEU A C 1
ATOM 2054 O O . LEU A 1 253 ? -11.644 -7.731 -14.942 1.00 91.75 253 LEU A O 1
ATOM 2058 N N . LYS A 1 254 ? -13.034 -6.000 -14.606 1.00 91.25 254 LYS A N 1
ATOM 2059 C CA . LYS A 1 254 ? -13.245 -5.692 -16.033 1.00 91.25 254 LYS A CA 1
ATOM 2060 C C . LYS A 1 254 ? -12.123 -4.853 -16.639 1.00 91.25 254 LYS A C 1
ATOM 2062 O O . LYS A 1 254 ? -12.030 -4.799 -17.861 1.00 91.25 254 LYS A O 1
ATOM 2067 N N . GLU A 1 255 ? -11.341 -4.171 -15.809 1.00 90.69 255 GLU A N 1
ATOM 2068 C CA . GLU A 1 255 ? -10.199 -3.354 -16.229 1.00 90.69 255 GLU A CA 1
ATOM 2069 C C . GLU A 1 255 ? -8.937 -4.209 -16.420 1.00 90.69 255 GLU A C 1
ATOM 2071 O O . GLU A 1 255 ? -8.056 -3.825 -17.187 1.00 90.69 255 GLU A O 1
ATOM 2076 N N . LEU A 1 256 ? -8.875 -5.398 -15.805 1.00 88.44 256 LEU A N 1
ATOM 2077 C CA . LEU A 1 256 ? -7.788 -6.346 -16.042 1.00 88.44 256 LEU A CA 1
ATOM 2078 C C . LEU A 1 256 ? -7.746 -6.791 -17.517 1.00 88.44 256 LEU A C 1
ATOM 2080 O O . LEU A 1 256 ? -8.787 -7.152 -18.080 1.00 88.44 256 LEU A O 1
ATOM 2084 N N . PRO A 1 257 ? -6.557 -6.822 -18.148 1.00 80.69 257 PRO A N 1
ATOM 2085 C CA . PRO A 1 257 ? -6.424 -7.269 -19.526 1.00 80.69 257 PRO A CA 1
ATOM 2086 C C . PRO A 1 257 ? -6.900 -8.719 -19.673 1.00 80.69 257 PRO A C 1
ATOM 2088 O O . PRO A 1 257 ? -6.606 -9.585 -18.847 1.00 80.69 257 PRO A O 1
ATOM 2091 N N . ALA A 1 258 ? -7.663 -8.979 -20.735 1.00 66.75 258 ALA A N 1
ATOM 2092 C CA . ALA A 1 258 ? -8.099 -10.328 -21.067 1.00 66.75 258 ALA A CA 1
ATOM 2093 C C . ALA A 1 258 ? -6.887 -11.168 -21.502 1.00 66.75 258 ALA A C 1
ATOM 2095 O O . ALA A 1 258 ? -6.118 -10.727 -22.358 1.00 66.75 258 ALA A O 1
ATOM 2096 N N . LEU A 1 259 ? -6.736 -12.350 -20.894 1.00 51.38 259 LEU A N 1
ATOM 2097 C CA . LEU A 1 259 ? -5.781 -13.383 -21.312 1.00 51.38 259 LEU A CA 1
ATOM 2098 C C . LEU A 1 259 ? -6.097 -13.897 -22.723 1.00 51.38 259 LEU A C 1
ATOM 2100 O O . LEU A 1 259 ? -7.302 -14.063 -23.032 1.00 51.38 259 LEU A O 1
#

Foldseek 3Di:
DDDPVVVVLVPDDPVRNVVVVVVVCVVPVVCVVVVVVVVVVVVVVDPDDDPPPDPDDDDQPPPCDPPPPLVVLLVLLVCPVVVVVVVDDLVVNLVVLLVLLVVLLVCVVVSVLVVSVSSVCSLLVSLLPDPDPSVVVSSVVSCVVCVVVVLVSLLQQLDFDPPDPPDDTDGNDDPVRLLVVLVSLVSVCLVCLLVVNDDPVSLVSSQSNDDPVCLVVLLVVLVVVLVVLVVPVPDPDDDPSSVSSNVVSVVSNVVRDDD

pLDDT: mean 81.49, std 17.38, range [36.62, 97.81]

Organism: NCBI:txid2014871

Sequence (259 aa):
MESELEQHLAKLNKQQLLLLVELLVVRNAHLSAEIEALLSTLLFEDEEFNADKLTLHRSLPQQLSPPLATALYQEQIEGFMARLQQGVMPQLLFDELCQILQQAEALADQYEYRQALELFALTLDARLGLDHTILTALFDRALDEFMPVLDMLLSEASSLIMPHPDAEATPLLPEDLRQLWLQRIFSLWLKRIDAHQAEEHLPEMLLEMAWHEDVPLLQYLLQQELQSSASYAHSNIVDFSHQSRTRILEKFLKELPAL

Secondary structure (DSSP, 8-state):
---HHHHHHTTS-HHHHHHHHHHHHHH-HHHHHHHHHHHHHHHTSS----TTS-S---------PPPP-HHHHHHHHHTHHHHHHTT--HHHHHHHHHHHHHHHHHHHHTT-HHHHHHHHHHHHHHHHH---HHHHHHHHHHHHHHHHHHHHHHHHHHSEE---TTS--EESS-HHHHHHHHHHHHHHHHHHHHTT---SHHHHHHHHH--TTTHHHHHHHHHHHHHHHHHHTTSSS--HHHHHHHHHHHHHHHHSPP-